Protein AF-0000000079783640 (afdb_homodimer)

Sequence (278 aa):
MRRKGKLTREFYDEEDLLPNNSFTDLLNDDDVEKIPTLPKDFEKTMLRLSNEEGVLKLKPIYHGRLARRGIEPSDVNFMDTADGLYIYVGPTVSKKERNSVWKEADKYLESTKNPTRSIHYIKAGQKCYEMDEIWDDYNMRRKGKLTREFYDEEDLLPNNSFTDLLNDDDVEKIPTLPKDFEKTMLRLSNEEGVLKLKPIYHGRLARRGIEPSDVNFMDTADGLYIYVGPTVSKKERNSVWKEADKYLESTKNPTRSIHYIKAGQKCYEMDEIWDDYN

Nearest PDB structures (foldseek):
  6kwz-assembly1_B-2  TM=9.190E-01  e=6.922E-08  Ph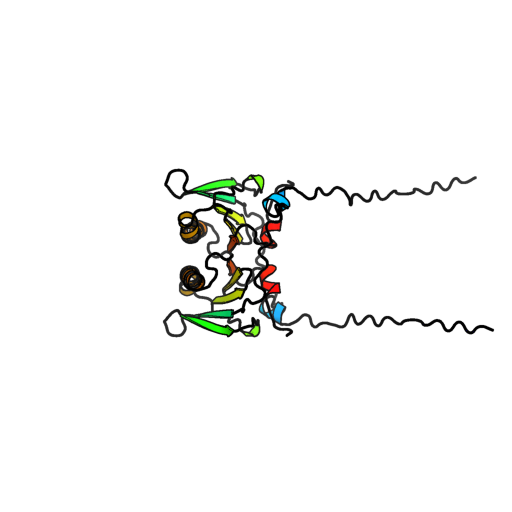ysarum polycephalum
  6ljd-assembly1_C  TM=9.144E-01  e=7.847E-08  Physarum polycephalum
  8vkh-assembly1_G  TM=8.393E-01  e=2.279E-07  Homo sapiens
  4s10-assembly1_C  TM=8.646E-01  e=8.659E-06  Homo sapiens
  5faf-assembly1_A  TM=7.854E-01  e=1.726E-05  Homo sapiens

InterPro domains:
  IPR029006 ADF-H/Gelsolin-like domain superfamily [G3DSA:3.40.20.10] (38-139)

pLDDT: mean 77.27, std 27.32, range [21.23, 98.81]

Secondary structure (DSSP, 8-state):
-------------TTTT----HHHHHHT-SS--------TT---EEEEEE-TTSS-EEEEEEES---GGG--TTSEEEEE-SS-EEEEE-TT--HHHHHHHHHHHHHHHHTSS-TT--EEEEETT---HHHHTS--TT-/---------------------HHHHHHS-SS--------TT---EEEEEE-TTSS-EEEEEEES---GGG--TTSEEEEE-SS-EEEEE-TT--HHHHHHHHHHHHHHHHTSS-TT--EEEEETT---HHHHTS--TT-

Solvent-accessible surface area (backbone atoms only — not comparable to full-atom values): 16634 Å² total; per-residue (Å²): 132,83,76,74,78,75,79,74,74,75,74,72,73,74,72,66,68,69,67,82,52,60,64,53,22,73,70,43,44,70,80,59,57,73,64,75,71,59,62,86,80,58,69,28,34,21,30,35,40,41,49,86,81,79,49,78,46,78,42,82,75,36,79,67,38,35,48,74,86,72,61,50,55,62,25,35,33,36,41,40,49,74,82,25,37,37,34,40,35,23,80,64,42,48,71,70,61,58,70,43,45,61,61,52,48,53,56,51,28,65,72,47,98,62,55,79,57,23,36,38,40,37,35,62,81,56,88,52,75,70,67,72,68,64,59,44,71,90,109,134,87,78,77,74,75,79,74,76,74,75,74,77,75,70,66,77,70,70,82,55,61,65,52,24,75,76,44,46,72,77,66,59,72,63,73,72,60,61,88,82,56,70,29,34,22,30,35,38,41,49,88,82,79,49,78,43,80,41,81,75,35,77,67,38,36,49,73,85,71,62,50,54,63,24,37,34,36,40,40,47,72,83,24,38,38,34,40,35,24,80,63,43,49,71,70,59,58,70,44,44,61,60,53,49,52,56,52,28,64,72,46,97,62,56,77,57,23,35,38,38,35,35,62,79,57,86,52,74,70,65,71,66,64,60,44,72,90,108

Foldseek 3Di:
DPPPPPPPPPPPCPVPPPPPDCVVCVVVVVVPPPPPPQPPPDKKWKWWWDCVVVDTDIGTDDIRFAAPVSDDLQTWMWIDDSQAIEIEHHPNHDPVRVVCVVVVLQVVLVPDPHSPHDYHYDYPPDDDPVVVPRHDHVD/DPPPPPPPPPPPCCVDCPDPDCVVCVVVVPVPPPPPPQDPPDKKWKWWWDCVVVDTDIGTDDIRFAAPVSDDLQTWMWIDDSQAIEIEHHPNHDPVRVVCVVVVLQVVLVVDPHNPHDYHYDYPPDDDPVVVPRHDHVD

Organism: Hymenolepis diminuta (NCBI:txid6216)

Radius of gyration: 23.92 Å; Cα contacts (8 Å, |Δi|>4): 411; chains: 2; bounding box: 43×66×90 Å

Structure (mmCIF, N/CA/C/O backbone):
data_AF-0000000079783640-model_v1
#
loop_
_entity.id
_entity.type
_entity.pdbx_description
1 polymer 'Gelsolin-like domain-containing protein'
#
loop_
_atom_site.group_PDB
_atom_site.id
_atom_site.type_symbol
_atom_site.label_atom_id
_atom_site.label_alt_id
_atom_site.label_comp_id
_atom_site.label_asym_id
_atom_site.label_entity_id
_atom_site.label_seq_id
_atom_site.pdbx_PDB_ins_code
_atom_site.Cartn_x
_atom_site.Cartn_y
_atom_site.Cartn_z
_atom_site.occupancy
_atom_site.B_iso_or_equiv
_atom_site.auth_seq_id
_atom_site.auth_comp_id
_atom_site.auth_asym_id
_atom_site.auth_atom_id
_atom_site.pdbx_PDB_model_num
ATOM 1 N N . MET A 1 1 ? 0.31 40.844 -59.25 1 22.97 1 MET A N 1
ATOM 2 C CA . MET A 1 1 ? 1.418 40.312 -58.438 1 22.97 1 MET A CA 1
ATOM 3 C C . MET A 1 1 ? 0.92 39.75 -57.125 1 22.97 1 MET A C 1
ATOM 5 O O . MET A 1 1 ? 0.537 40.5 -56.219 1 22.97 1 MET A O 1
ATOM 9 N N . ARG A 1 2 ? 0.111 38.656 -57.188 1 26.05 2 ARG A N 1
ATOM 10 C CA . ARG A 1 2 ? -0.715 38.062 -56.156 1 26.05 2 ARG A CA 1
ATOM 11 C C . ARG A 1 2 ? 0.144 37.531 -55 1 26.05 2 ARG A C 1
ATOM 13 O O . ARG A 1 2 ? 1.021 36.688 -55.219 1 26.05 2 ARG A O 1
ATOM 20 N N . ARG A 1 3 ? 0.475 38.469 -54.031 1 21.67 3 ARG A N 1
ATOM 21 C CA . ARG A 1 3 ? 1.275 38.219 -52.844 1 21.67 3 ARG A CA 1
ATOM 22 C C . ARG A 1 3 ? 0.655 37.094 -52 1 21.67 3 ARG A C 1
ATOM 24 O O . ARG A 1 3 ? -0.443 37.25 -51.469 1 21.67 3 ARG A O 1
ATOM 31 N N . LYS A 1 4 ? 0.72 35.875 -52.5 1 26.97 4 LYS A N 1
ATOM 32 C CA . LYS A 1 4 ? 0.328 34.656 -51.75 1 26.97 4 LYS A CA 1
ATOM 33 C C . LYS A 1 4 ? 0.983 34.625 -50.375 1 26.97 4 LYS A C 1
ATOM 35 O O . LYS A 1 4 ? 2.209 34.562 -50.25 1 26.97 4 LYS A O 1
ATOM 40 N N . GLY A 1 5 ? 0.478 35.5 -49.438 1 21.23 5 GLY A N 1
ATOM 41 C CA . GLY A 1 5 ? 0.969 35.594 -48.062 1 21.23 5 GLY A CA 1
ATOM 42 C C . GLY A 1 5 ? 0.912 34.25 -47.344 1 21.23 5 GLY A C 1
ATOM 43 O O . GLY A 1 5 ? -0.132 33.594 -47.312 1 21.23 5 GLY A O 1
ATOM 44 N N . LYS A 1 6 ? 1.95 33.438 -47.656 1 27.34 6 LYS A N 1
ATOM 45 C CA . LYS A 1 6 ? 2.215 32.188 -46.938 1 27.34 6 LYS A CA 1
ATOM 46 C C . LYS A 1 6 ? 2.115 32.375 -45.406 1 27.34 6 LYS A C 1
ATOM 48 O O . LYS A 1 6 ? 2.795 33.25 -44.844 1 27.34 6 LYS A O 1
ATOM 53 N N . LEU A 1 7 ? 0.885 32.281 -44.875 1 29.34 7 LEU A N 1
ATOM 54 C CA . LEU A 1 7 ? 0.634 32.281 -43.438 1 29.34 7 LEU A CA 1
ATOM 55 C C . LEU A 1 7 ? 1.537 31.281 -42.719 1 29.34 7 LEU A C 1
ATOM 57 O O . LEU A 1 7 ? 1.483 30.078 -43 1 29.34 7 LEU A O 1
ATOM 61 N N . THR A 1 8 ? 2.859 31.578 -42.531 1 24.16 8 THR A N 1
ATOM 62 C CA . THR A 1 8 ? 3.814 30.797 -41.781 1 24.16 8 THR A CA 1
ATOM 63 C C . THR A 1 8 ? 3.334 30.609 -40.344 1 24.16 8 THR A C 1
ATOM 65 O O . THR A 1 8 ? 3.201 31.578 -39.594 1 24.16 8 THR A O 1
ATOM 68 N N . ARG A 1 9 ? 2.289 29.859 -40.125 1 25.36 9 ARG A N 1
ATOM 69 C CA . ARG A 1 9 ? 1.87 29.547 -38.75 1 25.36 9 ARG A CA 1
ATOM 70 C C . ARG A 1 9 ? 3.045 29.031 -37.938 1 25.36 9 ARG A C 1
ATOM 72 O O . ARG A 1 9 ? 3.645 28.016 -38.25 1 25.36 9 ARG A O 1
ATOM 79 N N . GLU A 1 10 ? 3.848 29.938 -37.375 1 26.45 10 GLU A N 1
ATOM 80 C CA . GLU A 1 10 ? 4.891 29.609 -36.406 1 26.45 10 GLU A CA 1
ATOM 81 C C . GLU A 1 10 ? 4.328 28.781 -35.25 1 26.45 10 GLU A C 1
ATOM 83 O O . GLU A 1 10 ? 3.375 29.203 -34.594 1 26.45 10 GLU A O 1
ATOM 88 N N . PHE A 1 11 ? 4.035 27.531 -35.5 1 30.17 11 PHE A N 1
ATOM 89 C CA . PHE A 1 11 ? 3.74 26.625 -34.375 1 30.17 11 PHE A CA 1
ATOM 90 C C . PHE A 1 11 ? 4.746 26.812 -33.25 1 30.17 11 PHE A C 1
ATOM 92 O O . PHE A 1 11 ? 5.953 26.656 -33.469 1 30.17 11 PHE A O 1
ATOM 99 N N . TYR A 1 12 ? 4.605 27.906 -32.438 1 26.64 12 TYR A N 1
ATOM 100 C CA . TYR A 1 12 ? 5.387 28.062 -31.219 1 26.64 12 TYR A CA 1
ATOM 101 C C . TYR A 1 12 ? 5.43 26.766 -30.422 1 26.64 12 TYR A C 1
ATOM 103 O O . TYR A 1 12 ? 4.41 26.078 -30.281 1 26.64 12 TYR A O 1
ATOM 111 N N . ASP A 1 13 ? 6.438 25.953 -30.578 1 30.33 13 ASP A N 1
ATOM 112 C CA . ASP A 1 13 ? 6.863 24.797 -29.781 1 30.33 13 ASP A CA 1
ATOM 113 C C . ASP A 1 13 ? 6.766 25.094 -28.281 1 30.33 13 ASP A C 1
ATOM 115 O O . ASP A 1 13 ? 7.523 25.922 -27.766 1 30.33 13 ASP A O 1
ATOM 119 N N . GLU A 1 14 ? 5.582 25.531 -27.781 1 29.22 14 GLU A N 1
ATOM 120 C CA . GLU A 1 14 ? 5.336 25.656 -26.359 1 29.22 14 GLU A CA 1
ATOM 121 C C . GLU A 1 14 ? 5.871 24.438 -25.594 1 29.22 14 GLU A C 1
ATOM 123 O O . GLU A 1 14 ? 5.434 24.156 -24.484 1 29.22 14 GLU A O 1
ATOM 128 N N . GLU A 1 15 ? 6.684 23.625 -26.25 1 28.08 15 GLU A N 1
ATOM 129 C CA . GLU A 1 15 ? 7.234 22.484 -25.547 1 28.08 15 GLU A CA 1
ATOM 130 C C . GLU A 1 15 ? 7.969 22.906 -24.281 1 28.08 15 GLU A C 1
ATOM 132 O O . GLU A 1 15 ? 8.359 22.062 -23.469 1 28.08 15 GLU A O 1
ATOM 137 N N . ASP A 1 16 ? 8.555 24.125 -24.359 1 29.31 16 ASP A N 1
ATOM 138 C CA . ASP A 1 16 ? 9.703 24.312 -23.484 1 29.31 16 ASP A CA 1
ATOM 139 C C . ASP A 1 16 ? 9.289 24.25 -22.016 1 29.31 16 ASP A C 1
ATOM 141 O O . ASP A 1 16 ? 10.008 23.703 -21.188 1 29.31 16 ASP A O 1
ATOM 145 N N . LEU A 1 17 ? 8.484 25.234 -21.625 1 26.11 17 LEU A N 1
ATOM 146 C CA . LEU A 1 17 ? 8.625 25.75 -20.266 1 26.11 17 LEU A CA 1
ATOM 147 C C . LEU A 1 17 ? 8.086 24.75 -19.25 1 26.11 17 LEU A C 1
ATOM 149 O O . LEU A 1 17 ? 7.766 25.125 -18.125 1 26.11 17 LEU A O 1
ATOM 153 N N . LEU A 1 18 ? 7.551 23.688 -19.75 1 29.16 18 LEU A N 1
ATOM 154 C CA . LEU A 1 18 ? 6.977 23.078 -18.547 1 29.16 18 LEU A CA 1
ATOM 155 C C . LEU A 1 18 ? 8.016 22.953 -17.453 1 29.16 18 LEU A C 1
ATOM 157 O O . LEU A 1 18 ? 9.102 22.391 -17.672 1 29.16 18 LEU A O 1
ATOM 161 N N . PRO A 1 19 ? 8.062 24 -16.594 1 30.5 19 PRO A N 1
ATOM 162 C CA . PRO A 1 19 ? 8.953 24.031 -15.43 1 30.5 19 PRO A CA 1
ATOM 163 C C . PRO A 1 19 ? 9.148 22.656 -14.797 1 30.5 19 PRO A C 1
ATOM 165 O O . PRO A 1 19 ? 8.219 21.828 -14.797 1 30.5 19 PRO A O 1
ATOM 168 N N . ASN A 1 20 ? 10.266 21.969 -15.023 1 34 20 ASN A N 1
ATOM 169 C CA . ASN A 1 20 ? 10.75 20.859 -14.195 1 34 20 ASN A CA 1
ATOM 170 C C . ASN A 1 20 ? 10.336 21.031 -12.734 1 34 20 ASN A C 1
ATOM 172 O O . ASN A 1 20 ? 10.758 21.984 -12.07 1 34 20 ASN A O 1
ATOM 176 N N . ASN A 1 21 ? 9.008 21.094 -12.406 1 33.31 21 ASN A N 1
ATOM 177 C CA . ASN A 1 21 ? 8.344 21.453 -11.156 1 33.31 21 ASN A CA 1
ATOM 178 C C . ASN A 1 21 ? 9.102 20.906 -9.953 1 33.31 21 ASN A C 1
ATOM 180 O O . ASN A 1 21 ? 9.562 19.766 -9.961 1 33.31 21 ASN A O 1
ATOM 184 N N . SER A 1 22 ? 9.734 21.781 -9.156 1 34.09 22 SER A N 1
ATOM 185 C CA . SER A 1 22 ? 10.305 21.672 -7.812 1 34.09 22 SER A CA 1
ATOM 186 C C . SER A 1 22 ? 9.562 20.625 -6.988 1 34.09 22 SER A C 1
ATOM 188 O O . SER A 1 22 ? 10.141 20.016 -6.086 1 34.09 22 SER A O 1
ATOM 190 N N . PHE A 1 23 ? 8.328 20.547 -7.266 1 34.56 23 PHE A N 1
ATOM 191 C CA . PHE A 1 23 ? 7.5 19.625 -6.488 1 34.56 23 PHE A CA 1
ATOM 192 C C . PHE A 1 23 ? 7.91 18.188 -6.738 1 34.56 23 PHE A C 1
ATOM 194 O O . PHE A 1 23 ? 7.977 17.375 -5.805 1 34.56 23 PHE A O 1
ATOM 201 N N . THR A 1 24 ? 8.164 17.719 -7.949 1 40.81 24 THR A N 1
ATOM 202 C CA . THR A 1 24 ? 8.844 16.453 -8.195 1 40.81 24 THR A CA 1
ATOM 203 C C . THR A 1 24 ? 10.227 16.453 -7.555 1 40.81 24 THR A C 1
ATOM 205 O O . THR A 1 24 ? 10.773 15.391 -7.246 1 40.81 24 THR A O 1
ATOM 208 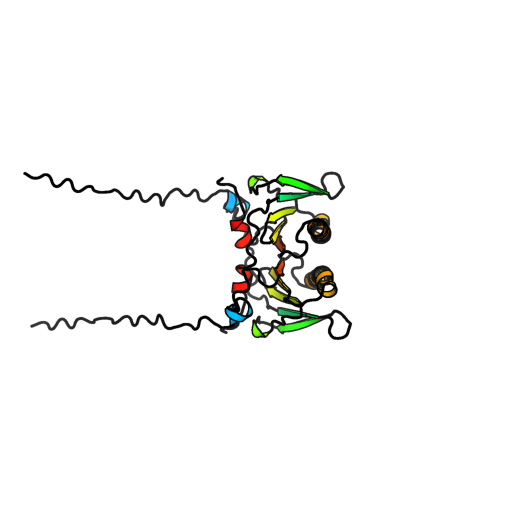N N . ASP A 1 25 ? 10.898 17.484 -7.426 1 41.62 25 ASP A N 1
ATOM 209 C CA . ASP A 1 25 ? 12.164 17.672 -6.723 1 41.62 25 ASP A CA 1
ATOM 210 C C . ASP A 1 25 ? 12 17.438 -5.223 1 41.62 25 ASP A C 1
ATOM 212 O O . ASP A 1 25 ? 12.875 16.844 -4.586 1 41.62 25 ASP A O 1
ATOM 216 N N . LEU A 1 26 ? 11.141 18.062 -4.477 1 43.97 26 LEU A N 1
ATOM 217 C CA . LEU A 1 26 ? 10.859 17.688 -3.094 1 43.97 26 LEU A CA 1
ATOM 218 C C . LEU A 1 26 ? 10.531 16.203 -2.986 1 43.97 26 LEU A C 1
ATOM 220 O O . LEU A 1 26 ? 10.977 15.539 -2.051 1 43.97 26 LEU A O 1
ATOM 224 N N . LEU A 1 27 ? 9.586 15.586 -3.693 1 44.44 27 LEU A N 1
ATOM 225 C CA . LEU A 1 27 ? 9.469 14.133 -3.828 1 44.44 27 LEU A CA 1
ATOM 226 C C . LEU A 1 27 ? 10.656 13.562 -4.598 1 44.44 27 LEU A C 1
ATOM 228 O O . LEU A 1 27 ? 11.102 12.445 -4.324 1 44.44 27 LEU A O 1
ATOM 232 N N . ASN A 1 28 ? 11.055 14.148 -5.801 1 41.03 28 ASN A N 1
ATOM 233 C CA . ASN A 1 28 ? 12.305 13.883 -6.512 1 41.03 28 ASN A CA 1
ATOM 234 C C . ASN A 1 28 ? 13.43 14.797 -6.035 1 41.03 28 ASN A C 1
ATOM 236 O O . ASN A 1 28 ? 13.617 15.891 -6.578 1 41.03 28 ASN A O 1
ATOM 240 N N . ASP A 1 29 ? 13.516 15.422 -4.953 1 36.88 29 ASP A N 1
ATOM 241 C CA . ASP A 1 29 ? 14.695 16.234 -4.691 1 36.88 29 ASP A CA 1
ATOM 242 C C . ASP A 1 29 ? 15.898 15.734 -5.48 1 36.88 29 ASP A C 1
ATOM 244 O O . ASP A 1 29 ? 16.188 14.539 -5.477 1 36.88 29 ASP A O 1
ATOM 248 N N . ASP A 1 30 ? 16.422 16.359 -6.434 1 35.28 30 ASP A N 1
ATOM 249 C CA . ASP A 1 30 ? 17.672 16.359 -7.168 1 35.28 30 ASP A CA 1
ATOM 250 C C . ASP A 1 30 ? 18.859 16.094 -6.227 1 35.28 30 ASP A C 1
ATOM 252 O O . ASP A 1 30 ? 20 16.078 -6.66 1 35.28 30 ASP A O 1
ATOM 256 N N . ASP A 1 31 ? 19.016 16.891 -5.121 1 37.03 31 ASP A N 1
ATOM 257 C CA . ASP A 1 31 ? 20.156 16.219 -4.512 1 37.03 31 ASP A CA 1
ATOM 258 C C . ASP A 1 31 ? 19.938 14.703 -4.484 1 37.03 31 ASP A C 1
ATOM 260 O O . ASP A 1 31 ? 19.094 14.203 -3.742 1 37.03 31 ASP A O 1
ATOM 264 N N . VAL A 1 32 ? 19.828 14.102 -5.629 1 38.5 32 VAL A N 1
ATOM 265 C CA . VAL A 1 32 ? 19.812 12.68 -5.934 1 38.5 32 VAL A CA 1
ATOM 266 C C . VAL A 1 32 ? 20.344 11.883 -4.746 1 38.5 32 VAL A C 1
ATOM 268 O O . VAL A 1 32 ? 21.562 11.844 -4.516 1 38.5 32 VAL A O 1
ATOM 271 N N . GLU A 1 33 ? 19.984 12.18 -3.607 1 38.22 33 GLU A N 1
ATOM 272 C CA . GLU A 1 33 ? 20.438 11.031 -2.826 1 38.22 33 GLU A CA 1
ATOM 273 C C . GLU A 1 33 ? 20.312 9.734 -3.621 1 38.22 33 GLU A C 1
ATOM 275 O O . GLU A 1 33 ? 19.422 9.609 -4.465 1 38.22 33 GLU A O 1
ATOM 280 N N . LYS A 1 34 ? 21.328 8.953 -3.67 1 41.34 34 LYS A N 1
ATOM 281 C CA . LYS A 1 34 ? 21.453 7.68 -4.371 1 41.34 34 LYS A CA 1
ATOM 282 C C . LYS A 1 34 ? 20.125 6.934 -4.426 1 41.34 34 LYS A C 1
ATOM 284 O O . LYS A 1 34 ? 19.438 6.816 -3.416 1 41.34 34 LYS A O 1
ATOM 289 N N . ILE A 1 35 ? 19.156 7.352 -5.422 1 45.19 35 ILE A N 1
ATOM 290 C CA . ILE A 1 35 ? 18.125 6.344 -5.613 1 45.19 35 ILE A CA 1
ATOM 291 C C . ILE A 1 35 ? 18.562 5.02 -4.992 1 45.19 35 ILE A C 1
ATOM 293 O O . ILE A 1 35 ? 19.625 4.488 -5.344 1 45.19 35 ILE A O 1
ATOM 297 N N . PRO A 1 36 ? 18.125 4.887 -3.764 1 50.56 36 PRO A N 1
ATOM 298 C CA . PRO A 1 36 ? 18.609 3.6 -3.258 1 50.56 36 PRO A CA 1
ATOM 299 C C . PRO A 1 36 ? 18.703 2.535 -4.348 1 50.56 36 PRO A C 1
ATOM 301 O O . PRO A 1 36 ? 17.766 2.352 -5.121 1 50.56 36 PRO A O 1
ATOM 304 N N . THR A 1 37 ? 19.859 2.516 -4.984 1 59.16 37 THR A N 1
ATOM 305 C CA . THR A 1 37 ? 20.078 1.388 -5.883 1 59.16 37 THR A CA 1
ATOM 306 C C . THR A 1 37 ? 19.516 0.104 -5.289 1 59.16 37 THR A C 1
ATOM 308 O O . THR A 1 37 ? 19.75 -0.209 -4.121 1 59.16 37 THR A O 1
ATOM 311 N N . LEU A 1 38 ? 18.266 -0.253 -5.832 1 69.19 38 LEU A N 1
ATOM 312 C CA . LEU A 1 38 ? 17.734 -1.543 -5.395 1 69.19 38 LEU A CA 1
ATOM 313 C C . LEU A 1 38 ? 18.812 -2.617 -5.461 1 69.19 38 LEU A C 1
ATOM 315 O O . LEU A 1 38 ? 19.641 -2.619 -6.379 1 69.19 38 LEU A O 1
ATOM 319 N N . PRO A 1 39 ? 18.891 -3.287 -4.312 1 71.69 39 PRO A N 1
ATOM 320 C CA . PRO A 1 39 ? 19.891 -4.359 -4.352 1 71.69 39 PRO A CA 1
ATOM 321 C C . PRO A 1 39 ? 19.75 -5.246 -5.586 1 71.69 39 PRO A C 1
ATOM 323 O O . PRO A 1 39 ? 18.641 -5.629 -5.957 1 71.69 39 PRO A O 1
ATOM 326 N N . LYS A 1 40 ? 20.797 -5.375 -6.312 1 73.31 40 LYS A N 1
ATOM 327 C CA . LYS A 1 40 ? 20.844 -6.215 -7.508 1 73.31 40 LYS A CA 1
ATOM 328 C C . LYS A 1 40 ? 20.594 -7.68 -7.16 1 73.31 40 LYS A C 1
ATOM 330 O O . LYS A 1 40 ? 20.031 -8.43 -7.965 1 73.31 40 LYS A O 1
ATOM 335 N N . ASP A 1 41 ? 20.875 -7.992 -5.93 1 85.12 41 ASP A N 1
ATOM 336 C CA . ASP A 1 41 ? 20.828 -9.406 -5.566 1 85.12 41 ASP A CA 1
ATOM 337 C C . ASP A 1 41 ? 19.578 -9.711 -4.723 1 85.12 41 ASP A C 1
ATOM 339 O O . ASP A 1 41 ? 19.562 -10.688 -3.975 1 85.12 41 ASP A O 1
ATOM 343 N N . PHE A 1 42 ? 18.578 -8.945 -4.875 1 92.25 42 PHE A N 1
ATOM 344 C CA . PHE A 1 42 ? 17.375 -9.227 -4.105 1 92.25 42 PHE A CA 1
ATOM 345 C C . PHE A 1 42 ? 16.609 -10.398 -4.711 1 92.25 42 PHE A C 1
ATOM 347 O O . PHE A 1 42 ? 16.328 -10.406 -5.91 1 92.25 42 PHE A O 1
ATOM 354 N N . GLU A 1 43 ? 16.359 -11.352 -3.895 1 94.88 43 GLU A N 1
ATOM 355 C CA . GLU A 1 43 ? 15.586 -12.508 -4.352 1 94.88 43 GLU A CA 1
ATOM 356 C C . GLU A 1 43 ? 14.094 -12.297 -4.105 1 94.88 43 GLU A C 1
ATOM 358 O O . GLU A 1 43 ? 13.633 -12.352 -2.961 1 94.88 43 GLU A O 1
ATOM 363 N N . LYS A 1 44 ? 13.406 -12.148 -5.113 1 97.38 44 LYS A N 1
ATOM 364 C CA . LYS A 1 44 ? 11.961 -11.992 -5 1 97.38 44 LYS A CA 1
ATOM 365 C C . LYS A 1 44 ? 11.32 -13.25 -4.406 1 97.38 44 LYS A C 1
ATOM 367 O O . LYS A 1 44 ? 11.797 -14.359 -4.641 1 97.38 44 LYS A O 1
ATOM 372 N N . THR A 1 45 ? 10.281 -12.992 -3.672 1 98.25 45 THR A N 1
ATOM 373 C CA . THR A 1 45 ? 9.57 -14.117 -3.078 1 98.25 45 THR A CA 1
ATOM 374 C C . THR A 1 45 ? 8.062 -13.891 -3.129 1 98.25 45 THR A C 1
ATOM 376 O O . THR A 1 45 ? 7.586 -12.797 -2.824 1 98.25 45 THR A O 1
ATOM 379 N N . MET A 1 46 ? 7.363 -14.914 -3.637 1 98.75 46 MET A N 1
ATOM 380 C CA . MET A 1 46 ? 5.906 -14.922 -3.592 1 98.75 46 MET A CA 1
ATOM 381 C C . MET A 1 46 ? 5.398 -15.758 -2.424 1 98.75 46 MET A C 1
ATOM 383 O O . MET A 1 46 ? 5.816 -16.906 -2.248 1 98.75 46 MET A O 1
ATOM 387 N N . LEU A 1 47 ? 4.527 -15.148 -1.641 1 98.62 47 LEU A N 1
ATOM 388 C CA . LEU A 1 47 ? 3.91 -15.844 -0.515 1 98.62 47 LEU A CA 1
ATOM 389 C C . LEU A 1 47 ? 2.393 -15.719 -0.57 1 98.62 47 LEU A C 1
ATOM 391 O O . LEU A 1 47 ? 1.859 -14.859 -1.271 1 98.62 47 LEU A O 1
ATOM 395 N N . ARG A 1 48 ? 1.786 -16.562 0.229 1 97.81 48 ARG A N 1
ATOM 396 C CA . ARG A 1 48 ? 0.327 -16.547 0.271 1 97.81 48 ARG A CA 1
ATOM 397 C C . ARG A 1 48 ? -0.18 -16.703 1.702 1 97.81 48 ARG A C 1
ATOM 399 O O . ARG A 1 48 ? 0.291 -17.562 2.449 1 97.81 48 ARG A O 1
ATOM 406 N N . LEU A 1 49 ? -1.079 -15.812 2.025 1 97.38 49 LEU A N 1
ATOM 407 C CA . LEU A 1 49 ? -1.791 -15.852 3.299 1 97.38 49 LEU A CA 1
ATOM 408 C C . LEU A 1 49 ? -3.164 -16.484 3.135 1 97.38 49 LEU A C 1
ATOM 410 O O . LEU A 1 49 ? -4 -15.992 2.379 1 97.38 49 LEU A O 1
ATOM 414 N N . SER A 1 50 ? -3.348 -17.594 3.824 1 92.38 50 SER A N 1
ATOM 415 C CA . SER A 1 50 ? -4.605 -18.312 3.701 1 92.38 50 SER A CA 1
ATOM 416 C C . SER A 1 50 ? -5.031 -18.922 5.035 1 92.38 50 SER A C 1
ATOM 418 O O . SER A 1 50 ? -4.223 -19.016 5.961 1 92.38 50 SER A O 1
ATOM 420 N N . ASN A 1 51 ? -6.32 -19.156 5.293 1 86.56 51 ASN A N 1
ATOM 421 C CA . ASN A 1 51 ? -6.863 -19.828 6.473 1 86.56 51 ASN A CA 1
ATOM 422 C C . ASN A 1 51 ? -7.41 -21.203 6.133 1 86.56 51 ASN A C 1
ATOM 424 O O . ASN A 1 51 ? -8.289 -21.719 6.828 1 86.56 51 ASN A O 1
ATOM 428 N N . GLU A 1 52 ? -7.117 -21.875 5.172 1 74.75 52 GLU A N 1
ATOM 429 C CA . GLU A 1 52 ? -7.684 -23.156 4.73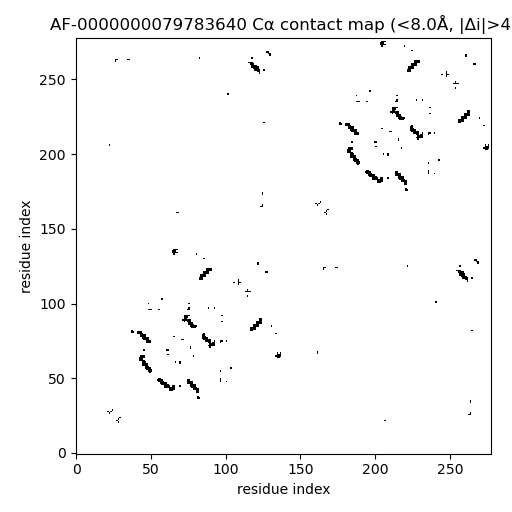8 1 74.75 52 GLU A CA 1
ATOM 430 C C . GLU A 1 52 ? -7.719 -24.156 5.887 1 74.75 52 GLU A C 1
ATOM 432 O O . GLU A 1 52 ? -8.711 -24.859 6.062 1 74.75 52 GLU A O 1
ATOM 437 N N . GLU A 1 53 ? -6.934 -24.234 6.695 1 71.31 53 GLU A N 1
ATOM 438 C CA . GLU A 1 53 ? -6.949 -25.25 7.746 1 71.31 53 GLU A CA 1
ATOM 439 C C . GLU A 1 53 ? -7.375 -24.656 9.086 1 71.31 53 GLU A C 1
ATOM 441 O O . GLU A 1 53 ? -7.117 -25.234 10.141 1 71.31 53 GLU A O 1
ATOM 446 N N . GLY A 1 54 ? -8.047 -23.562 8.984 1 80.06 54 GLY A N 1
ATOM 447 C CA . GLY A 1 54 ? -8.5 -22.906 10.203 1 80.06 54 GLY A CA 1
ATOM 448 C C . GLY A 1 54 ? -7.426 -22.062 10.867 1 80.06 54 GLY A C 1
ATOM 449 O O . GLY A 1 54 ? -7.688 -21.391 11.867 1 80.06 54 GLY A O 1
ATOM 450 N N . VAL A 1 55 ? -6.23 -22.297 10.32 1 85.5 55 VAL A N 1
ATOM 451 C CA . VAL A 1 55 ? -5.133 -21.5 10.867 1 85.5 55 VAL A CA 1
ATOM 452 C C . VAL A 1 55 ? -4.582 -20.562 9.797 1 85.5 55 VAL A C 1
ATOM 454 O O . VAL A 1 55 ? -4.324 -20.984 8.664 1 85.5 55 VAL A O 1
ATOM 457 N N . LEU A 1 56 ? -4.555 -19.312 10.094 1 90.62 56 LEU A N 1
ATOM 458 C CA . LEU A 1 56 ? -3.98 -18.328 9.18 1 90.62 56 LEU A CA 1
ATOM 459 C C . LEU A 1 56 ? -2.473 -18.531 9.055 1 90.62 56 LEU A C 1
ATOM 461 O O . LEU A 1 56 ? -1.759 -18.562 10.055 1 90.62 56 LEU A O 1
ATOM 465 N N . LYS A 1 57 ? -2.033 -18.766 7.934 1 93.44 57 LYS A N 1
ATOM 466 C CA . LYS A 1 57 ? -0.608 -18.984 7.703 1 93.44 57 LYS A CA 1
ATOM 467 C C . LYS A 1 57 ? -0.141 -18.281 6.43 1 93.44 57 LYS A C 1
ATOM 469 O O . LYS A 1 57 ? -0.839 -18.312 5.414 1 93.44 57 LYS A O 1
ATOM 474 N N . LEU A 1 58 ? 1.025 -17.734 6.504 1 96.56 58 LEU A N 1
ATOM 475 C CA . LEU A 1 58 ? 1.73 -17.203 5.34 1 96.56 58 LEU A CA 1
ATOM 476 C C . LEU A 1 58 ? 2.758 -18.203 4.828 1 96.56 58 LEU A C 1
ATOM 478 O O . LEU A 1 58 ? 3.705 -18.547 5.539 1 96.56 58 LEU A O 1
ATOM 482 N N . LYS A 1 59 ? 2.541 -18.672 3.602 1 96 59 LYS A N 1
ATOM 483 C CA . LYS A 1 59 ? 3.4 -19.734 3.062 1 96 59 LYS A CA 1
ATOM 484 C C . LYS A 1 59 ? 4.082 -19.266 1.773 1 96 59 LYS A C 1
ATOM 486 O O . LYS A 1 59 ? 3.475 -18.578 0.957 1 96 59 LYS A O 1
ATOM 491 N N . PRO A 1 60 ? 5.316 -19.781 1.547 1 97.25 60 PRO A N 1
ATOM 492 C CA . PRO A 1 60 ? 5.984 -19.484 0.281 1 97.25 60 PRO A CA 1
ATOM 493 C C . PRO A 1 60 ? 5.387 -20.234 -0.9 1 97.25 60 PRO A C 1
ATOM 495 O O . PRO A 1 60 ? 5.004 -21.406 -0.759 1 97.25 60 PRO A O 1
ATOM 498 N N . ILE A 1 61 ? 5.277 -19.578 -1.978 1 98.19 61 ILE A N 1
ATOM 499 C CA . ILE A 1 61 ? 4.777 -20.156 -3.219 1 98.19 61 ILE A CA 1
ATOM 500 C C . ILE A 1 61 ? 5.906 -20.25 -4.238 1 98.19 61 ILE A C 1
ATOM 502 O O . ILE A 1 61 ? 6.145 -21.328 -4.809 1 98.19 61 ILE A O 1
ATOM 506 N N . TYR A 1 62 ? 6.574 -19.109 -4.473 1 98 62 TYR A N 1
ATOM 507 C CA . TYR A 1 62 ? 7.727 -19.047 -5.367 1 98 62 TYR A CA 1
ATOM 508 C C . TYR A 1 62 ? 8.906 -18.344 -4.695 1 98 62 TYR A C 1
ATOM 510 O O . TYR A 1 62 ? 8.719 -17.375 -3.975 1 98 62 TYR A O 1
ATOM 518 N N . HIS A 1 63 ? 10.07 -18.906 -4.938 1 97.25 63 HIS A N 1
ATOM 519 C CA . HIS A 1 63 ? 11.328 -18.281 -4.559 1 97.25 63 HIS A CA 1
ATOM 520 C C . HIS A 1 63 ? 12.133 -17.875 -5.793 1 97.25 63 HIS A C 1
ATOM 522 O O . HIS A 1 63 ? 12.328 -18.688 -6.703 1 97.25 63 HIS A O 1
ATOM 528 N N . GLY A 1 64 ? 12.516 -16.672 -5.852 1 96.44 64 GLY A N 1
ATOM 529 C CA . GLY A 1 64 ? 13.352 -16.188 -6.938 1 96.44 64 GLY A CA 1
ATOM 530 C C . GLY A 1 64 ? 12.555 -15.734 -8.141 1 96.44 64 GLY A C 1
ATOM 531 O O . GLY A 1 64 ? 13.125 -15.359 -9.164 1 96.44 64 GLY A O 1
ATOM 532 N N . ARG A 1 65 ? 11.258 -15.812 -7.996 1 96.56 65 ARG A N 1
ATOM 533 C CA . ARG A 1 65 ? 10.422 -15.406 -9.117 1 96.56 65 ARG A CA 1
ATOM 534 C C . ARG A 1 65 ? 9.023 -15.023 -8.656 1 96.56 65 ARG A C 1
ATOM 536 O O . ARG A 1 65 ? 8.57 -15.469 -7.594 1 96.56 65 ARG A O 1
ATOM 543 N N . LEU A 1 66 ? 8.383 -14.242 -9.383 1 98.31 66 LEU A N 1
ATOM 544 C CA . LEU A 1 66 ? 6.973 -13.891 -9.266 1 98.31 66 LEU A CA 1
ATOM 545 C C . LEU A 1 66 ? 6.219 -14.234 -10.547 1 98.31 66 LEU A C 1
ATOM 547 O O . LEU A 1 66 ? 6.613 -13.82 -11.641 1 98.31 66 LEU A O 1
ATOM 551 N N . ALA A 1 67 ? 5.207 -14.977 -10.336 1 97.88 67 ALA A N 1
ATOM 552 C CA . ALA A 1 67 ? 4.406 -15.375 -11.5 1 97.88 67 ALA A CA 1
ATOM 553 C C . ALA A 1 67 ? 2.92 -15.164 -11.234 1 97.88 67 ALA A C 1
ATOM 555 O O . ALA A 1 67 ? 2.406 -15.555 -10.188 1 97.88 67 ALA A O 1
ATOM 556 N N . ARG A 1 68 ? 2.248 -14.695 -12.172 1 96.69 68 ARG A N 1
ATOM 557 C CA . ARG A 1 68 ? 0.822 -14.414 -12.031 1 96.69 68 ARG A CA 1
ATOM 558 C C . ARG A 1 68 ? 0.032 -15.695 -11.812 1 96.69 68 ARG A C 1
ATOM 560 O O . ARG A 1 68 ? -0.984 -15.695 -11.117 1 96.69 68 ARG A O 1
ATOM 567 N N . ARG A 1 69 ? 0.495 -16.703 -12.406 1 96 69 ARG A N 1
ATOM 568 C CA . ARG A 1 69 ? -0.173 -18 -12.266 1 96 69 ARG A CA 1
ATOM 569 C C . ARG A 1 69 ? -0.21 -18.438 -10.812 1 96 69 ARG A C 1
ATOM 571 O O . ARG A 1 69 ? -0.988 -19.328 -10.445 1 96 69 ARG A O 1
ATOM 578 N N . GLY A 1 70 ? 0.633 -17.906 -10.023 1 97.06 70 GLY A N 1
ATOM 579 C CA . GLY A 1 70 ? 0.667 -18.25 -8.609 1 97.06 70 GLY A CA 1
ATOM 580 C C . GLY A 1 70 ? -0.39 -17.531 -7.793 1 97.06 70 GLY A C 1
ATOM 581 O O . GLY A 1 70 ? -0.606 -17.859 -6.625 1 97.06 70 GLY A O 1
ATOM 582 N N . ILE A 1 71 ? -1.084 -16.594 -8.383 1 97.31 71 ILE A N 1
ATOM 583 C CA . ILE A 1 71 ? -2.096 -15.828 -7.668 1 97.31 71 ILE A CA 1
ATOM 584 C C . ILE A 1 71 ? -3.311 -16.703 -7.387 1 97.31 71 ILE A C 1
ATOM 586 O O . ILE A 1 71 ? -3.791 -17.422 -8.273 1 97.31 71 ILE A O 1
ATOM 590 N N . GLU A 1 72 ? -3.73 -16.703 -6.137 1 96.38 72 GLU A N 1
ATOM 591 C CA . GLU A 1 72 ? -4.973 -17.344 -5.727 1 96.38 72 GLU A CA 1
ATOM 592 C C . GLU A 1 72 ? -6.055 -16.312 -5.414 1 96.38 72 GLU A C 1
ATOM 594 O O . GLU A 1 72 ? -5.914 -15.523 -4.48 1 96.38 72 GLU A O 1
ATOM 599 N N . PRO A 1 73 ? -7.168 -16.266 -6.109 1 95.12 73 PRO A N 1
ATOM 600 C CA . PRO A 1 73 ? -8.219 -15.266 -5.961 1 95.12 73 PRO A CA 1
ATOM 601 C C . PRO A 1 73 ? -8.914 -15.336 -4.602 1 95.12 73 PRO A C 1
ATOM 603 O O . PRO A 1 73 ? -9.562 -14.367 -4.184 1 95.12 73 PRO A O 1
ATOM 606 N N . SER A 1 74 ? -8.836 -16.422 -3.873 1 94.25 74 SER A N 1
ATOM 607 C CA . SER A 1 74 ? -9.539 -16.562 -2.602 1 94.25 74 SER A CA 1
ATOM 608 C C . SER A 1 74 ? -8.633 -16.219 -1.426 1 94.25 74 SER A C 1
ATOM 610 O O . SER A 1 74 ? -9.07 -16.234 -0.273 1 94.25 74 SER A O 1
ATOM 612 N N . ASP A 1 75 ? -7.367 -15.867 -1.728 1 96.5 75 ASP A N 1
ATOM 613 C CA . ASP A 1 75 ? -6.379 -15.648 -0.675 1 96.5 75 ASP A CA 1
ATOM 614 C C . ASP A 1 75 ? -5.707 -14.289 -0.831 1 96.5 75 ASP A C 1
ATOM 616 O O . ASP A 1 75 ? -6.043 -13.523 -1.739 1 96.5 75 ASP A O 1
ATOM 620 N N . VAL A 1 76 ? -4.914 -13.961 0.087 1 98 76 VAL A N 1
ATOM 621 C CA . VAL A 1 76 ? -4.066 -12.781 -0.002 1 98 76 VAL A CA 1
ATOM 622 C C . VAL A 1 76 ? -2.678 -13.172 -0.493 1 98 76 VAL A C 1
ATOM 624 O O . VAL A 1 76 ? -2.045 -14.07 0.068 1 98 76 VAL A O 1
ATOM 627 N N . ASN A 1 77 ? -2.176 -12.547 -1.568 1 98.62 77 ASN A N 1
ATOM 628 C CA . ASN A 1 77 ? -0.911 -12.859 -2.223 1 98.62 77 ASN A CA 1
ATOM 629 C C . ASN A 1 77 ? 0.147 -11.797 -1.946 1 98.62 77 ASN A C 1
ATOM 631 O O . ASN A 1 77 ? -0.071 -10.617 -2.215 1 98.62 77 ASN A O 1
ATOM 635 N N . PHE A 1 78 ? 1.26 -12.203 -1.382 1 98.81 78 PHE A N 1
ATOM 636 C CA . PHE A 1 78 ? 2.383 -11.312 -1.108 1 98.81 78 PHE A CA 1
ATOM 637 C C . PHE A 1 78 ? 3.457 -11.453 -2.182 1 98.81 78 PHE A C 1
ATOM 639 O O . PHE A 1 78 ? 3.885 -12.562 -2.498 1 98.81 78 PHE A O 1
ATOM 646 N N . MET A 1 79 ? 3.832 -10.367 -2.775 1 98.62 79 MET A N 1
ATOM 647 C CA . MET A 1 79 ? 4.988 -10.289 -3.666 1 98.62 79 MET A CA 1
ATOM 648 C C . MET A 1 79 ? 6.078 -9.406 -3.068 1 98.62 79 MET A C 1
ATOM 650 O O . MET A 1 79 ? 5.934 -8.18 -3.023 1 98.62 79 MET A O 1
ATOM 654 N N . ASP A 1 80 ? 7.113 -10.055 -2.621 1 98.38 80 ASP A N 1
ATOM 655 C CA . ASP A 1 80 ? 8.234 -9.367 -1.993 1 98.38 80 ASP A CA 1
ATOM 656 C C . ASP A 1 80 ? 9.297 -9 -3.023 1 98.38 80 ASP A C 1
ATOM 658 O O . ASP A 1 80 ? 9.938 -9.883 -3.602 1 98.38 80 ASP A O 1
ATOM 662 N N . THR A 1 81 ? 9.43 -7.719 -3.254 1 97.19 81 THR A N 1
ATOM 663 C CA . THR A 1 81 ? 10.406 -7.203 -4.203 1 97.19 81 THR A CA 1
ATOM 664 C C . THR A 1 81 ? 11.336 -6.199 -3.527 1 97.19 81 THR A C 1
ATOM 666 O O . THR A 1 81 ? 11.117 -5.82 -2.375 1 97.19 81 THR A O 1
ATOM 669 N N . ALA A 1 82 ? 12.414 -5.797 -4.203 1 94.31 82 ALA A N 1
ATOM 670 C CA . ALA A 1 82 ? 13.398 -4.859 -3.662 1 94.31 82 ALA A CA 1
ATOM 671 C C . ALA A 1 82 ? 12.758 -3.494 -3.406 1 94.31 82 ALA A C 1
ATOM 673 O O . ALA A 1 82 ? 13.109 -2.814 -2.436 1 94.31 82 ALA A O 1
ATOM 674 N N . ASP A 1 83 ? 11.812 -3.146 -4.23 1 92.94 83 ASP A N 1
ATOM 675 C CA . ASP A 1 83 ? 11.289 -1.787 -4.148 1 92.94 83 ASP A CA 1
ATOM 676 C C . ASP A 1 83 ? 10.07 -1.723 -3.23 1 92.94 83 ASP A C 1
ATOM 678 O O . ASP A 1 83 ? 9.602 -0.636 -2.891 1 92.94 83 ASP A O 1
ATOM 682 N N . GLY A 1 84 ? 9.555 -2.898 -2.852 1 96.44 84 GLY A N 1
ATOM 683 C CA . GLY A 1 84 ? 8.414 -2.881 -1.944 1 96.44 84 GLY A CA 1
ATOM 684 C C . GLY A 1 84 ? 7.727 -4.227 -1.824 1 96.44 84 GLY A C 1
ATOM 685 O O . GLY A 1 84 ? 8.047 -5.16 -2.564 1 96.44 84 GLY A O 1
ATOM 686 N N . LEU A 1 85 ? 6.895 -4.293 -0.845 1 98.31 85 LEU A N 1
ATOM 687 C CA . LEU A 1 85 ? 5.996 -5.43 -0.682 1 98.31 85 LEU A CA 1
ATOM 688 C C . LEU A 1 85 ? 4.637 -5.145 -1.316 1 98.31 85 LEU A C 1
ATOM 690 O O . LEU A 1 85 ? 3.982 -4.16 -0.974 1 98.31 85 LEU A O 1
ATOM 694 N N . TYR A 1 86 ? 4.254 -5.973 -2.26 1 98.62 86 TYR A N 1
ATOM 695 C CA . TYR A 1 86 ? 2.938 -5.891 -2.879 1 98.62 86 TYR A CA 1
ATOM 696 C C . TYR A 1 86 ? 1.999 -6.949 -2.305 1 98.62 86 TYR A C 1
ATOM 698 O O . TYR A 1 86 ? 2.328 -8.133 -2.291 1 98.62 86 TYR A O 1
ATOM 706 N N . ILE A 1 87 ? 0.935 -6.438 -1.856 1 98.75 87 ILE A N 1
ATOM 707 C CA . ILE A 1 87 ? -0.095 -7.305 -1.293 1 98.75 87 ILE A CA 1
ATOM 708 C C . ILE A 1 87 ? -1.36 -7.223 -2.143 1 98.75 87 ILE A C 1
ATOM 710 O O . ILE A 1 87 ? -1.979 -6.16 -2.246 1 98.75 87 ILE A O 1
ATOM 714 N N . TYR A 1 88 ? -1.645 -8.312 -2.752 1 98.38 88 TYR A N 1
ATOM 715 C CA . TYR A 1 88 ? -2.848 -8.406 -3.57 1 98.38 88 TYR A CA 1
ATOM 716 C C . TYR A 1 88 ? -3.932 -9.203 -2.857 1 98.38 88 TYR A C 1
ATOM 718 O O . TYR A 1 88 ? -3.752 -10.391 -2.568 1 98.38 88 TYR A O 1
ATOM 726 N N . VAL A 1 89 ? -5.023 -8.547 -2.637 1 97.56 89 VAL A N 1
ATOM 727 C CA . VAL A 1 89 ? -6.145 -9.156 -1.932 1 97.56 89 VAL A CA 1
ATOM 728 C C . VAL A 1 89 ? -7.16 -9.703 -2.939 1 97.56 89 VAL A C 1
ATOM 730 O O . VAL A 1 89 ? -7.84 -8.93 -3.619 1 97.56 89 VAL A O 1
ATOM 733 N N . GLY A 1 90 ? -7.203 -10.977 -2.967 1 96.44 90 GLY A N 1
ATOM 734 C CA . GLY A 1 90 ? -8.125 -11.602 -3.904 1 96.44 90 GLY A CA 1
ATOM 735 C C . GLY A 1 90 ? -9.562 -11.156 -3.713 1 96.44 90 GLY A C 1
ATOM 736 O O . GLY A 1 90 ? -9.938 -10.703 -2.631 1 96.44 90 GLY A O 1
ATOM 737 N N . PRO A 1 91 ? -10.398 -11.344 -4.688 1 94.88 91 PRO A N 1
ATOM 738 C CA . PRO A 1 91 ? -11.766 -10.828 -4.676 1 94.88 91 PRO A CA 1
ATOM 739 C C . PRO A 1 91 ? -12.664 -11.555 -3.678 1 94.88 91 PRO A C 1
ATOM 741 O O . PRO A 1 91 ? -13.688 -11.008 -3.252 1 94.88 91 PRO A O 1
ATOM 744 N N . THR A 1 92 ? -12.281 -12.789 -3.23 1 94.5 92 THR A N 1
ATOM 745 C CA . THR A 1 92 ? -13.188 -13.578 -2.398 1 94.5 92 THR A CA 1
ATOM 746 C C . THR A 1 92 ? -12.586 -13.812 -1.018 1 94.5 92 THR A C 1
ATOM 748 O O . THR A 1 92 ? -13.016 -14.711 -0.291 1 94.5 92 THR A O 1
ATOM 751 N N . VAL A 1 93 ? -11.656 -13.016 -0.711 1 93.94 93 VAL A N 1
ATOM 752 C CA . VAL A 1 93 ? -11.031 -13.094 0.604 1 93.94 93 VAL A CA 1
ATOM 753 C C . VAL A 1 93 ? -12.047 -12.719 1.684 1 93.94 93 VAL A C 1
ATOM 755 O O . VAL A 1 93 ? -12.805 -11.766 1.521 1 93.94 93 VAL A O 1
ATOM 758 N N . SER A 1 94 ? -12.016 -13.43 2.82 1 90.94 94 SER A N 1
ATOM 759 C CA . SER A 1 94 ? -12.945 -13.156 3.918 1 90.94 94 SER A CA 1
ATOM 760 C C . SER A 1 94 ? -12.516 -11.914 4.699 1 90.94 94 SER A C 1
ATOM 762 O O . SER A 1 94 ? -11.352 -11.523 4.664 1 90.94 94 SER A O 1
ATOM 764 N N . LYS A 1 95 ? -13.508 -11.344 5.379 1 90.75 95 LYS A N 1
ATOM 765 C CA . LYS A 1 95 ? -13.242 -10.18 6.215 1 90.75 95 LYS A CA 1
ATOM 766 C C . LYS A 1 95 ? -12.188 -10.5 7.277 1 90.75 95 LYS A C 1
ATOM 768 O O . LYS A 1 95 ? -11.305 -9.688 7.547 1 90.75 95 LYS A O 1
ATOM 773 N N . LYS A 1 96 ? -12.336 -11.672 7.82 1 88.5 96 LYS A N 1
ATOM 774 C CA . LYS A 1 96 ? -11.398 -12.078 8.867 1 88.5 96 LYS A CA 1
ATOM 775 C C . LYS A 1 96 ? -9.977 -12.156 8.32 1 88.5 96 LYS A C 1
ATOM 777 O O . LYS A 1 96 ? -9.031 -11.695 8.977 1 88.5 96 LYS A O 1
ATOM 782 N N . GLU A 1 97 ? -9.758 -12.773 7.121 1 90.12 97 GLU A N 1
ATOM 783 C CA . GLU A 1 97 ? -8.445 -12.867 6.492 1 90.12 97 GLU A CA 1
ATOM 784 C C . GLU A 1 97 ? -7.891 -11.484 6.168 1 90.12 97 GLU A C 1
ATOM 786 O O . GLU A 1 97 ? -6.723 -11.195 6.434 1 90.12 97 GLU A O 1
ATOM 791 N N . ARG A 1 98 ? -8.711 -10.656 5.719 1 91.69 98 ARG A N 1
ATOM 792 C CA . ARG A 1 98 ? -8.312 -9.297 5.359 1 91.69 98 ARG A CA 1
ATOM 793 C C . ARG A 1 98 ? -7.828 -8.523 6.586 1 91.69 98 ARG A C 1
ATOM 795 O O . ARG A 1 98 ? -6.828 -7.812 6.516 1 91.69 98 ARG A O 1
ATOM 802 N N . ASN A 1 99 ? -8.508 -8.703 7.707 1 90.44 99 ASN A N 1
ATOM 803 C CA . ASN A 1 99 ? -8.18 -7.965 8.922 1 90.44 99 ASN A CA 1
ATOM 804 C C . ASN A 1 99 ? -6.84 -8.398 9.5 1 90.44 99 ASN A C 1
ATOM 806 O O . ASN A 1 99 ? -6.254 -7.691 10.328 1 90.44 99 ASN A O 1
ATOM 810 N N . SER A 1 100 ? -6.355 -9.508 9.109 1 93.19 100 SER A N 1
ATOM 811 C CA . SER A 1 100 ? -5.098 -10.023 9.641 1 93.19 100 SER A CA 1
ATOM 812 C C . SER A 1 100 ? -3.92 -9.617 8.766 1 93.19 100 SER A C 1
ATOM 814 O O . SER A 1 100 ? -2.764 -9.758 9.164 1 93.19 100 SER A O 1
ATOM 816 N N . VAL A 1 101 ? -4.16 -9.07 7.617 1 95.12 101 VAL A N 1
ATOM 817 C CA . VAL A 1 101 ? -3.148 -8.852 6.586 1 95.12 101 VAL A CA 1
ATOM 818 C C . VAL A 1 101 ? -2.035 -7.965 7.141 1 95.12 101 VAL A C 1
ATOM 820 O O . VAL A 1 101 ? -0.852 -8.289 7 1 95.12 101 VAL A O 1
ATOM 823 N N . TRP A 1 102 ? -2.391 -6.961 7.789 1 92.94 102 TRP A N 1
ATOM 824 C CA . TRP A 1 102 ? -1.407 -5.977 8.234 1 92.94 102 TRP A CA 1
ATOM 825 C C . TRP A 1 102 ? -0.49 -6.57 9.297 1 92.94 102 TRP A C 1
ATOM 827 O O . TRP A 1 102 ? 0.726 -6.363 9.266 1 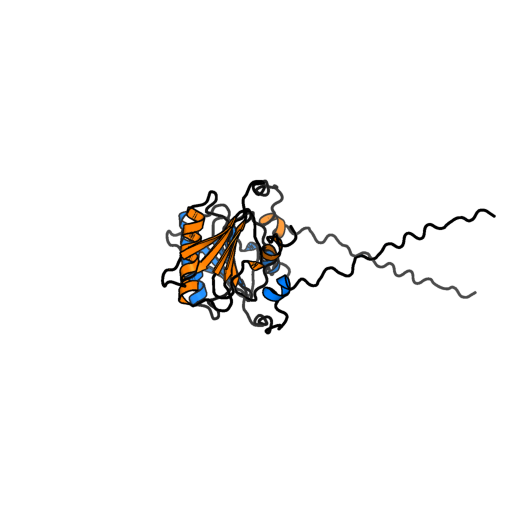92.94 102 TRP A O 1
ATOM 837 N N . LYS A 1 103 ? -1.168 -7.242 10.211 1 93.06 103 LYS A N 1
ATOM 838 C CA . LYS A 1 103 ? -0.374 -7.898 11.242 1 93.06 103 LYS A CA 1
ATOM 839 C C . LYS A 1 103 ? 0.616 -8.891 10.633 1 93.06 103 LYS A C 1
ATOM 841 O O . LYS A 1 103 ? 1.789 -8.914 11.008 1 93.06 103 LYS A O 1
ATOM 846 N N . GLU A 1 104 ? 0.178 -9.656 9.688 1 96.06 104 GLU A N 1
ATOM 847 C CA . GLU A 1 104 ? 1.028 -10.664 9.055 1 96.06 104 GLU A CA 1
ATOM 848 C C . GLU A 1 104 ? 2.104 -10.008 8.188 1 96.06 104 GLU A C 1
ATOM 850 O O . GLU A 1 104 ? 3.238 -10.484 8.141 1 96.06 104 GLU A O 1
ATOM 855 N N . ALA A 1 105 ? 1.781 -8.93 7.523 1 96.69 105 ALA A N 1
ATOM 856 C CA . ALA A 1 105 ? 2.75 -8.188 6.719 1 96.69 105 ALA A CA 1
ATOM 857 C C . ALA A 1 105 ? 3.857 -7.605 7.594 1 96.69 105 ALA A C 1
ATOM 859 O O . ALA A 1 105 ? 5.039 -7.707 7.258 1 96.69 105 ALA A O 1
ATOM 860 N N . ASP A 1 106 ? 3.461 -6.996 8.703 1 93.56 106 ASP A N 1
ATOM 861 C CA . ASP A 1 106 ? 4.422 -6.422 9.641 1 93.56 106 ASP A CA 1
ATOM 862 C C . ASP A 1 106 ? 5.371 -7.488 10.18 1 93.56 106 ASP A C 1
ATOM 864 O O . ASP A 1 106 ? 6.59 -7.305 10.172 1 93.56 106 ASP A O 1
ATOM 868 N N . LYS A 1 107 ? 4.773 -8.609 10.625 1 95.5 107 LYS A N 1
ATOM 869 C CA . LYS A 1 107 ? 5.574 -9.734 11.109 1 95.5 107 LYS A CA 1
ATOM 870 C C . LYS A 1 107 ? 6.551 -10.211 10.039 1 95.5 107 LYS A C 1
ATOM 872 O O . LYS A 1 107 ? 7.73 -10.43 10.312 1 95.5 107 LYS A O 1
ATOM 877 N N . TYR A 1 108 ? 6.098 -10.352 8.828 1 97.38 108 TYR A N 1
ATOM 878 C CA . TYR A 1 108 ? 6.93 -10.805 7.719 1 97.38 108 TYR A CA 1
ATOM 879 C C . TYR A 1 108 ? 8.078 -9.844 7.465 1 97.38 108 TYR A C 1
ATOM 881 O O . TYR A 1 108 ? 9.242 -10.258 7.391 1 97.38 108 TYR A O 1
ATOM 889 N N . LEU A 1 109 ? 7.77 -8.586 7.387 1 96.12 109 LEU A N 1
ATOM 890 C CA . LEU A 1 109 ? 8.789 -7.598 7.07 1 96.12 109 LEU A CA 1
ATOM 891 C C . LEU A 1 109 ? 9.844 -7.531 8.172 1 96.12 109 LEU A C 1
ATOM 893 O O . LEU A 1 109 ? 11.039 -7.391 7.891 1 96.12 109 LEU A O 1
ATOM 897 N N . GLU A 1 110 ? 9.375 -7.617 9.422 1 95 110 GLU A N 1
ATOM 898 C CA . GLU A 1 110 ? 10.297 -7.594 10.547 1 95 110 GLU A CA 1
ATOM 899 C C . GLU A 1 110 ? 11.312 -8.727 10.461 1 95 110 GLU A C 1
ATOM 901 O O . GLU A 1 110 ? 12.422 -8.625 10.992 1 95 110 GLU A O 1
ATOM 906 N N . SER A 1 111 ? 10.922 -9.758 9.742 1 95.69 111 SER A N 1
ATOM 907 C CA . SER A 1 111 ? 11.789 -10.93 9.617 1 95.69 111 SER A CA 1
ATOM 908 C C . SER A 1 111 ? 12.742 -10.789 8.438 1 95.69 111 SER A C 1
ATOM 910 O O . SER A 1 111 ? 13.648 -11.609 8.258 1 95.69 111 SER A O 1
ATOM 912 N N . THR A 1 112 ? 12.602 -9.789 7.617 1 94.75 112 THR A N 1
ATOM 913 C CA . THR A 1 112 ? 13.43 -9.586 6.434 1 94.75 112 THR A CA 1
ATOM 914 C C . THR A 1 112 ? 14.602 -8.656 6.746 1 94.75 112 THR A C 1
ATOM 916 O O . THR A 1 112 ? 14.664 -8.078 7.828 1 94.75 112 THR A O 1
ATOM 919 N N . LYS A 1 113 ? 15.469 -8.422 5.742 1 91.06 113 LYS A N 1
ATOM 920 C CA . LYS A 1 113 ? 16.641 -7.551 5.875 1 91.06 113 LYS A CA 1
ATOM 921 C C . LYS A 1 113 ? 16.219 -6.082 5.852 1 91.06 113 LYS A C 1
ATOM 923 O O . LYS A 1 113 ? 16.953 -5.223 6.367 1 91.06 113 LYS A O 1
ATOM 928 N N . ASN A 1 114 ? 15.117 -5.781 5.25 1 91.44 114 ASN A N 1
ATOM 929 C CA . ASN A 1 114 ? 14.617 -4.414 5.141 1 91.44 114 ASN A CA 1
ATOM 930 C C . ASN A 1 114 ? 13.18 -4.301 5.633 1 91.44 114 ASN A C 1
ATOM 932 O O . ASN A 1 114 ? 12.242 -4.27 4.832 1 91.44 114 ASN A O 1
ATOM 936 N N . PRO A 1 115 ? 12.953 -4.09 6.871 1 92.94 115 PRO A N 1
ATOM 937 C CA . PRO A 1 115 ? 11.609 -4.121 7.461 1 92.94 115 PRO A CA 1
ATOM 938 C C . PRO A 1 115 ? 10.797 -2.865 7.148 1 92.94 115 PRO A C 1
ATOM 940 O O . PRO A 1 115 ? 9.586 -2.836 7.379 1 92.94 115 PRO A O 1
ATOM 943 N N . THR A 1 116 ? 11.422 -1.771 6.59 1 91.88 116 THR A N 1
ATOM 944 C CA . THR A 1 116 ? 10.719 -0.501 6.434 1 91.88 116 THR A CA 1
ATOM 945 C C . THR A 1 116 ? 10.438 -0.214 4.961 1 91.88 116 THR A C 1
ATOM 947 O O . THR A 1 116 ? 10.297 0.944 4.562 1 91.88 116 THR A O 1
ATOM 950 N N . ARG A 1 117 ? 10.281 -1.236 4.152 1 93.06 117 ARG A N 1
ATOM 951 C CA . ARG A 1 117 ? 9.984 -1.061 2.736 1 93.06 117 ARG A CA 1
ATOM 952 C C . ARG A 1 117 ? 8.555 -0.553 2.539 1 93.06 117 ARG A C 1
ATOM 954 O O . ARG A 1 117 ? 7.691 -0.772 3.391 1 93.06 117 ARG A O 1
ATOM 961 N N . SER A 1 118 ? 8.406 0.098 1.393 1 96.88 118 SER A N 1
ATOM 962 C CA . SER A 1 118 ? 7.062 0.496 0.994 1 96.88 118 SER A CA 1
ATOM 963 C C . SER A 1 118 ? 6.152 -0.717 0.83 1 96.88 118 SER A C 1
ATOM 965 O O . SER A 1 118 ? 6.621 -1.813 0.518 1 96.88 118 SER A O 1
ATOM 967 N N . ILE A 1 119 ? 4.891 -0.481 1.055 1 98 119 ILE A N 1
ATOM 968 C CA . ILE A 1 119 ? 3.879 -1.52 0.903 1 98 119 ILE A CA 1
ATOM 969 C C . ILE A 1 119 ? 2.764 -1.023 -0.015 1 98 119 ILE A C 1
ATOM 971 O O . ILE A 1 119 ? 2.271 0.096 0.146 1 98 119 ILE A O 1
ATOM 975 N N . HIS A 1 120 ? 2.412 -1.818 -0.984 1 98.38 120 HIS A N 1
ATOM 976 C CA . HIS A 1 120 ? 1.235 -1.602 -1.818 1 98.38 120 HIS A CA 1
ATOM 977 C C . HIS A 1 120 ? 0.156 -2.641 -1.53 1 98.38 120 HIS A C 1
ATOM 979 O O . HIS A 1 120 ? 0.297 -3.807 -1.901 1 98.38 120 HIS A O 1
ATOM 985 N N . TYR A 1 121 ? -0.8 -2.229 -0.825 1 98.06 121 TYR A N 1
ATOM 986 C CA . TYR A 1 121 ? -1.98 -3.033 -0.533 1 98.06 121 TYR A CA 1
ATOM 987 C C . TYR A 1 121 ? -3.062 -2.816 -1.584 1 98.06 121 TYR A C 1
ATOM 989 O O . TYR A 1 121 ? -3.713 -1.77 -1.606 1 98.06 121 TYR A O 1
ATOM 997 N N . ILE A 1 122 ? -3.24 -3.793 -2.402 1 97.75 122 ILE A N 1
ATOM 998 C CA . ILE A 1 122 ? -4.047 -3.627 -3.605 1 97.75 122 ILE A CA 1
ATOM 999 C C . ILE A 1 122 ? -5.277 -4.527 -3.531 1 97.75 122 ILE A C 1
ATOM 1001 O O . ILE A 1 122 ? -5.152 -5.754 -3.449 1 97.75 122 ILE A O 1
ATOM 1005 N N . LYS A 1 123 ? -6.352 -3.906 -3.615 1 94.94 123 LYS A N 1
ATOM 1006 C CA . LYS A 1 123 ? -7.609 -4.645 -3.725 1 94.94 123 LYS A CA 1
ATOM 1007 C C . LYS A 1 123 ? -7.84 -5.121 -5.156 1 94.94 123 LYS A C 1
ATOM 1009 O O . LYS A 1 123 ? -7.508 -4.418 -6.113 1 94.94 123 LYS A O 1
ATOM 1014 N N . ALA A 1 124 ? -8.5 -6.305 -5.211 1 93.44 124 ALA A N 1
ATOM 1015 C CA . ALA A 1 124 ? -8.875 -6.805 -6.535 1 93.44 124 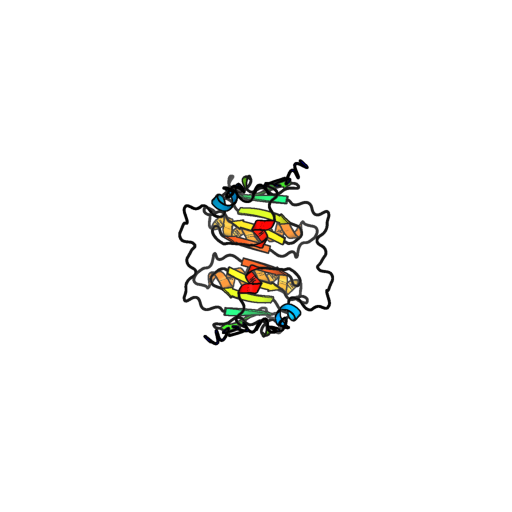ALA A CA 1
ATOM 1016 C C . ALA A 1 124 ? -9.625 -5.742 -7.328 1 93.44 124 ALA A C 1
ATOM 1018 O O . ALA A 1 124 ? -10.477 -5.035 -6.785 1 93.44 124 ALA A O 1
ATOM 1019 N N . GLY A 1 125 ? -9.195 -5.594 -8.57 1 90.12 125 GLY A N 1
ATOM 1020 C CA . GLY A 1 125 ? -9.859 -4.641 -9.445 1 90.12 125 GLY A CA 1
ATOM 1021 C C . GLY A 1 125 ? -9.18 -3.287 -9.477 1 90.12 125 GLY A C 1
ATOM 1022 O O . GLY A 1 125 ? -9.461 -2.467 -10.359 1 90.12 125 GLY A O 1
ATOM 1023 N N . GLN A 1 126 ? -8.297 -3.035 -8.547 1 92.38 126 GLN A N 1
ATOM 1024 C CA . GLN A 1 126 ? -7.598 -1.754 -8.516 1 92.38 126 GLN A CA 1
ATOM 1025 C C . GLN A 1 126 ? -6.301 -1.816 -9.32 1 92.38 126 GLN A C 1
ATOM 1027 O O . GLN A 1 126 ? -5.508 -2.744 -9.156 1 92.38 126 GLN A O 1
ATOM 1032 N N . LYS A 1 127 ? -6.156 -0.838 -10.141 1 88.94 127 LYS A N 1
ATOM 1033 C CA . LYS A 1 127 ? -4.918 -0.744 -10.914 1 88.94 127 LYS A CA 1
ATOM 1034 C C . LYS A 1 127 ? -3.754 -0.294 -10.039 1 88.94 127 LYS A C 1
ATOM 1036 O O . LYS A 1 127 ? -3.924 0.555 -9.156 1 88.94 127 LYS A O 1
ATOM 1041 N N . CYS A 1 128 ? -2.645 -0.932 -10.328 1 94.5 128 CYS A N 1
ATOM 1042 C CA . CYS A 1 128 ? -1.373 -0.542 -9.727 1 94.5 128 CYS A CA 1
ATOM 1043 C C . CYS A 1 128 ? -0.233 -0.683 -10.727 1 94.5 128 CYS A C 1
ATOM 1045 O O . CYS A 1 128 ? 0.162 -1.798 -11.078 1 94.5 128 CYS A O 1
ATOM 1047 N N . TYR A 1 129 ? 0.337 0.472 -11.148 1 91.94 129 TYR A N 1
ATOM 1048 C CA . TYR A 1 129 ? 1.34 0.493 -12.203 1 91.94 129 TYR A CA 1
ATOM 1049 C C . TYR A 1 129 ? 2.615 -0.215 -11.758 1 91.94 129 TYR A C 1
ATOM 1051 O O . TYR A 1 129 ? 3.195 -0.996 -12.523 1 91.94 129 TYR A O 1
ATOM 1059 N N . GLU A 1 130 ? 2.99 0.014 -10.562 1 92.94 130 GLU A N 1
ATOM 1060 C CA . GLU A 1 130 ? 4.219 -0.606 -10.078 1 92.94 130 GLU A CA 1
ATOM 1061 C C . GLU A 1 130 ? 4.098 -2.127 -10.055 1 92.94 130 GLU A C 1
ATOM 1063 O O . GLU A 1 130 ? 5.031 -2.836 -10.438 1 92.94 130 GLU A O 1
ATOM 1068 N N . MET A 1 131 ? 2.936 -2.562 -9.578 1 96.5 131 MET A N 1
ATOM 1069 C CA . MET A 1 131 ? 2.764 -4.008 -9.477 1 96.5 131 MET A CA 1
ATOM 1070 C C . MET A 1 131 ? 2.795 -4.66 -10.852 1 96.5 131 MET A C 1
ATOM 1072 O O . MET A 1 131 ? 3.287 -5.781 -11 1 96.5 131 MET A O 1
ATOM 1076 N N . ASP A 1 132 ? 2.369 -4 -11.891 1 94.06 132 ASP A N 1
ATOM 1077 C CA . ASP A 1 132 ? 2.348 -4.547 -13.242 1 94.06 132 ASP A CA 1
ATOM 1078 C C . ASP A 1 132 ? 3.76 -4.852 -13.734 1 94.06 132 ASP A C 1
ATOM 1080 O O . ASP A 1 132 ? 3.939 -5.629 -14.672 1 94.06 132 ASP A O 1
ATOM 1084 N N . GLU A 1 133 ? 4.719 -4.324 -13.086 1 93.62 133 GLU A N 1
ATOM 1085 C CA . GLU A 1 133 ? 6.086 -4.402 -13.586 1 93.62 133 GLU A CA 1
ATOM 1086 C C . GLU A 1 133 ? 6.887 -5.465 -12.844 1 93.62 133 GLU A C 1
ATOM 1088 O O . GLU A 1 133 ? 8.047 -5.719 -13.18 1 93.62 133 GLU A O 1
ATOM 1093 N N . ILE A 1 134 ? 6.324 -6.145 -11.906 1 96.31 134 ILE A N 1
ATOM 1094 C CA . ILE A 1 134 ? 7.152 -6.957 -11.023 1 96.31 134 ILE A CA 1
ATOM 1095 C C . ILE A 1 134 ? 7.16 -8.406 -11.508 1 96.31 134 ILE A C 1
ATOM 1097 O O . ILE A 1 134 ? 7.984 -9.211 -11.07 1 96.31 134 ILE A O 1
ATOM 1101 N N . TRP A 1 135 ? 6.418 -8.797 -12.461 1 96.56 135 TRP A N 1
ATOM 1102 C CA . TRP A 1 135 ? 6.16 -10.188 -12.82 1 96.56 135 TRP A CA 1
ATOM 1103 C C . TRP A 1 135 ? 7.262 -10.727 -13.727 1 96.56 135 TRP A C 1
ATOM 1105 O O . TRP A 1 135 ? 7.812 -9.992 -14.547 1 96.56 135 TRP A O 1
ATOM 1115 N N . ASP A 1 136 ? 7.512 -12.047 -13.594 1 95.88 136 ASP A N 1
ATOM 1116 C CA . ASP A 1 136 ? 8.547 -12.742 -14.359 1 95.88 136 ASP A CA 1
ATOM 1117 C C . ASP A 1 136 ? 7.93 -13.727 -15.344 1 95.88 136 ASP A C 1
ATOM 1119 O O . ASP A 1 136 ? 8.578 -14.695 -15.742 1 95.88 136 ASP A O 1
ATOM 1123 N N . ASP A 1 137 ? 6.789 -13.609 -15.75 1 90.12 137 ASP A N 1
ATOM 1124 C CA . ASP A 1 137 ? 6.055 -14.547 -16.594 1 90.12 137 ASP A CA 1
ATOM 1125 C C . ASP A 1 137 ? 6.754 -14.758 -17.938 1 90.12 137 ASP A C 1
ATOM 1127 O O . ASP A 1 137 ? 6.633 -15.812 -18.547 1 90.12 137 ASP A O 1
ATOM 1131 N N . TYR A 1 138 ? 7.445 -13.852 -18.547 1 78.56 138 TYR A N 1
ATOM 1132 C CA . TYR A 1 138 ? 8.055 -14.055 -19.859 1 78.56 138 TYR A CA 1
ATOM 1133 C C . TYR A 1 138 ? 9.453 -14.648 -19.719 1 78.56 138 TYR A C 1
ATOM 1135 O O . TYR A 1 138 ? 10.062 -15.055 -20.719 1 78.56 138 TYR A O 1
ATOM 1143 N N . ASN A 1 139 ? 9.938 -14.844 -18.5 1 58.22 139 ASN A N 1
ATOM 1144 C CA . ASN A 1 139 ? 11.273 -15.414 -18.453 1 58.22 139 ASN A CA 1
ATOM 1145 C C . ASN A 1 139 ? 11.234 -16.938 -18.344 1 58.22 139 ASN A C 1
ATOM 1147 O O . ASN A 1 139 ? 10.266 -17.5 -17.828 1 58.22 139 ASN A O 1
ATOM 1151 N N . MET B 1 1 ? 25.188 1.264 -68.312 1 24.28 1 MET B N 1
ATOM 1152 C CA . MET B 1 1 ? 24.094 1.862 -67.562 1 24.28 1 MET B CA 1
ATOM 1153 C C . MET B 1 1 ? 24 1.232 -66.125 1 24.28 1 MET B C 1
ATOM 1155 O O . MET B 1 1 ? 24.031 0.008 -66 1 24.28 1 MET B O 1
ATOM 1159 N N . ARG B 1 2 ? 24.422 2.033 -65.125 1 27.67 2 ARG B N 1
ATOM 1160 C CA . ARG B 1 2 ? 24.656 1.798 -63.688 1 27.67 2 ARG B CA 1
ATOM 1161 C C . ARG B 1 2 ? 23.375 1.353 -62.969 1 27.67 2 ARG B C 1
ATOM 1163 O O . ARG B 1 2 ? 22.375 2.066 -63 1 27.67 2 ARG B O 1
ATOM 1170 N N . ARG B 1 3 ? 23.016 0.037 -63.094 1 25.16 3 ARG B N 1
ATOM 1171 C CA . ARG B 1 3 ? 21.828 -0.573 -62.5 1 25.16 3 ARG B CA 1
ATOM 1172 C C . ARG B 1 3 ? 21.797 -0.34 -61 1 25.16 3 ARG B C 1
ATOM 1174 O O . ARG B 1 3 ? 22.656 -0.852 -60.25 1 25.16 3 ARG B O 1
ATOM 1181 N N . LYS B 1 4 ? 21.547 0.922 -60.562 1 27.22 4 LYS B N 1
ATOM 1182 C CA . LYS B 1 4 ? 21.359 1.331 -59.156 1 27.22 4 LYS B CA 1
ATOM 1183 C C . LYS B 1 4 ? 20.359 0.418 -58.469 1 27.22 4 LYS B C 1
ATOM 1185 O O . LYS B 1 4 ? 19.172 0.405 -58.781 1 27.22 4 LYS B O 1
ATOM 1190 N N . GLY B 1 5 ? 20.703 -0.827 -58.281 1 26.34 5 GLY B N 1
ATOM 1191 C CA . GLY B 1 5 ? 19.891 -1.771 -57.531 1 26.34 5 GLY B CA 1
ATOM 1192 C C . GLY B 1 5 ? 19.484 -1.251 -56.156 1 26.34 5 GLY B C 1
ATOM 1193 O O . GLY B 1 5 ? 20.312 -0.742 -55.406 1 26.34 5 GLY B O 1
ATOM 1194 N N . LYS B 1 6 ? 18.375 -0.521 -56.188 1 26.58 6 LYS B N 1
ATOM 1195 C CA . LYS B 1 6 ? 17.703 0.011 -55 1 26.58 6 LYS B CA 1
ATOM 1196 C C . LYS B 1 6 ? 17.5 -1.078 -53.938 1 26.58 6 LYS B C 1
ATOM 1198 O O . LYS B 1 6 ? 16.922 -2.131 -54.25 1 26.58 6 LYS B O 1
ATOM 1203 N N . LEU B 1 7 ? 18.422 -1.238 -53.062 1 31.17 7 LEU B N 1
ATOM 1204 C CA . LEU B 1 7 ? 18.328 -2.029 -51.812 1 31.17 7 LEU B CA 1
ATOM 1205 C C . LEU B 1 7 ? 17.062 -1.678 -51.031 1 31.17 7 LEU B C 1
ATOM 1207 O O . LEU B 1 7 ? 16.953 -0.564 -50.531 1 31.17 7 LEU B O 1
ATOM 1211 N N . THR B 1 8 ? 15.875 -1.885 -51.594 1 26 8 THR B N 1
ATOM 1212 C CA . THR B 1 8 ? 14.695 -1.555 -50.812 1 26 8 THR B CA 1
ATOM 1213 C C . THR B 1 8 ? 14.664 -2.361 -49.531 1 26 8 THR B C 1
ATOM 1215 O O . THR B 1 8 ? 14.703 -3.592 -49.562 1 26 8 THR B O 1
ATOM 1218 N N . ARG B 1 9 ? 15.336 -1.947 -48.438 1 23.73 9 ARG B N 1
ATOM 1219 C CA . ARG B 1 9 ? 15.273 -2.488 -47.062 1 23.73 9 ARG B CA 1
ATOM 1220 C C . ARG B 1 9 ? 13.828 -2.652 -46.625 1 23.73 9 ARG B C 1
ATOM 1222 O O . ARG B 1 9 ? 13.086 -1.674 -46.531 1 23.73 9 ARG B O 1
ATOM 1229 N N . GLU B 1 10 ? 13.141 -3.66 -47.094 1 27.31 10 GLU B N 1
ATOM 1230 C CA . GLU B 1 10 ? 11.828 -3.988 -46.531 1 27.31 10 GLU B CA 1
ATOM 1231 C C . GLU B 1 10 ? 11.898 -4.176 -45.031 1 27.31 10 GLU B C 1
ATOM 1233 O O . GLU B 1 10 ? 12.641 -5.027 -44.531 1 27.31 10 GLU B O 1
ATOM 1238 N N . PHE B 1 11 ? 12.109 -3.111 -44.281 1 30.11 11 PHE B N 1
ATOM 1239 C CA . PHE B 1 11 ? 11.938 -3.217 -42.844 1 30.11 11 PHE B CA 1
ATOM 1240 C C . PHE B 1 11 ? 10.656 -3.973 -42.5 1 30.11 11 PHE B C 1
ATOM 1242 O O . PHE B 1 11 ? 9.57 -3.6 -42.938 1 30.11 11 PHE B O 1
ATOM 1249 N N . TYR B 1 12 ? 10.695 -5.297 -42.469 1 26.28 12 TYR B N 1
ATOM 1250 C CA . TYR B 1 12 ? 9.625 -6.125 -41.938 1 26.28 12 TYR B CA 1
ATOM 1251 C C . TYR B 1 12 ? 9.125 -5.582 -40.594 1 26.28 12 TYR B C 1
ATOM 1253 O O . TYR B 1 12 ? 9.922 -5.215 -39.75 1 26.28 12 TYR B O 1
ATOM 1261 N N . ASP B 1 13 ? 8.094 -4.738 -40.594 1 29.64 13 ASP B N 1
ATOM 1262 C CA . ASP B 1 13 ? 7.273 -4.312 -39.469 1 29.64 13 ASP B CA 1
ATOM 1263 C C . ASP B 1 13 ? 6.922 -5.496 -38.562 1 29.64 13 ASP B C 1
ATOM 1265 O O . ASP B 1 13 ? 6.156 -6.379 -38.969 1 29.64 13 ASP B O 1
ATOM 1269 N N . GLU B 1 14 ? 7.883 -6.34 -38.125 1 28.08 14 GLU B N 1
ATOM 1270 C CA . GLU B 1 14 ? 7.613 -7.344 -37.094 1 28.08 14 GLU B CA 1
ATOM 1271 C C . GLU B 1 14 ? 6.754 -6.766 -35.969 1 28.08 14 GLU B C 1
ATOM 1273 O O . GLU B 1 14 ? 7.281 -6.234 -35 1 28.08 14 GLU B O 1
ATOM 1278 N N . GLU B 1 15 ? 5.953 -5.766 -36.281 1 28.64 15 GLU B N 1
ATOM 1279 C CA . GLU B 1 15 ? 4.996 -5.383 -35.25 1 28.64 15 GLU B CA 1
ATOM 1280 C C . GLU B 1 15 ? 4.203 -6.59 -34.75 1 28.64 15 GLU B C 1
ATOM 1282 O O . GLU B 1 15 ? 3.037 -6.762 -35.125 1 28.64 15 GLU B O 1
ATOM 1287 N N . ASP B 1 16 ? 4.73 -7.801 -35.031 1 27.47 16 ASP B N 1
ATOM 1288 C CA . ASP B 1 16 ? 3.863 -8.922 -34.688 1 27.47 16 ASP B CA 1
ATOM 1289 C C . ASP B 1 16 ? 3.164 -8.68 -33.344 1 27.47 16 ASP B C 1
ATOM 1291 O O . ASP B 1 16 ? 3.635 -7.891 -32.531 1 27.47 16 ASP B O 1
ATOM 1295 N N . LEU B 1 17 ? 1.937 -9.359 -33.188 1 26.27 17 LEU B N 1
ATOM 1296 C CA . LEU B 1 17 ? 0.79 -9.633 -32.344 1 26.27 17 LEU B CA 1
ATOM 1297 C C . LEU B 1 17 ? 1.243 -10.008 -30.938 1 26.27 17 LEU B C 1
ATOM 1299 O O . LEU B 1 17 ? 1.724 -11.117 -30.719 1 26.27 17 LEU B O 1
ATOM 1303 N N . LEU B 1 18 ? 2.246 -9.398 -30.484 1 28.58 18 LEU B N 1
ATOM 1304 C CA . LEU B 1 18 ? 2.406 -9.883 -29.125 1 28.58 18 LEU B CA 1
ATOM 1305 C C . LEU B 1 18 ? 1.052 -10.039 -28.438 1 28.58 18 LEU B C 1
ATOM 1307 O O . LEU B 1 18 ? 0.217 -9.133 -28.484 1 28.58 18 LEU B O 1
ATOM 1311 N N . PRO B 1 19 ? 0.565 -11.305 -28.406 1 30.03 19 PRO B N 1
ATOM 1312 C CA . PRO B 1 19 ? -0.683 -11.68 -27.734 1 30.03 19 PRO B CA 1
ATOM 1313 C C . PRO B 1 19 ? -0.954 -10.844 -26.484 1 30.03 19 PRO B C 1
ATOM 1315 O O . PRO B 1 19 ? -0.016 -10.438 -25.797 1 30.03 19 PRO B O 1
ATOM 1318 N N . ASN B 1 20 ? -1.831 -9.891 -26.578 1 33.69 20 ASN B N 1
ATOM 1319 C CA . ASN B 1 20 ? -2.51 -9.289 -25.422 1 33.69 20 ASN B CA 1
ATOM 1320 C C . ASN B 1 20 ? -2.646 -10.281 -24.281 1 33.69 20 ASN B C 1
ATOM 1322 O O . ASN B 1 20 ? -3.33 -11.297 -24.406 1 33.69 20 ASN B O 1
ATOM 1326 N N . ASN B 1 21 ? -1.522 -10.758 -23.688 1 33.22 21 ASN B N 1
ATOM 1327 C CA . ASN B 1 21 ? -1.328 -11.805 -22.688 1 33.22 21 ASN B CA 1
ATOM 1328 C C . ASN B 1 21 ? -2.469 -11.844 -21.688 1 33.22 21 ASN B C 1
ATOM 1330 O O . ASN B 1 21 ? -2.998 -10.797 -21.297 1 33.22 21 ASN B O 1
ATOM 1334 N N . SER B 1 22 ? -3.223 -12.977 -21.625 1 33.44 22 SER B N 1
ATOM 1335 C CA . SER B 1 22 ? -4.188 -13.508 -20.656 1 33.44 22 SER B CA 1
ATOM 1336 C C . SER B 1 22 ? -3.863 -13.047 -19.25 1 33.44 22 SER B C 1
ATOM 1338 O O . SER B 1 22 ? -4.742 -13.008 -18.391 1 33.44 22 SER B O 1
ATOM 1340 N N . PHE B 1 23 ? -2.611 -12.859 -19.078 1 34.03 23 PHE B N 1
ATOM 1341 C CA . PHE B 1 23 ? -2.193 -12.531 -17.719 1 34.03 23 PHE B CA 1
ATOM 1342 C C . PHE B 1 23 ? -2.729 -11.172 -17.297 1 34.03 23 PHE B C 1
ATOM 1344 O O . PHE B 1 23 ? -3.18 -11 -16.172 1 34.03 23 PHE B O 1
ATOM 1351 N N . THR B 1 24 ? -2.697 -10.117 -18.094 1 40.41 24 THR B N 1
ATOM 1352 C CA . THR B 1 24 ? -3.455 -8.898 -17.844 1 40.41 24 THR B CA 1
ATOM 1353 C C . THR B 1 24 ? -4.953 -9.195 -17.797 1 40.41 24 THR B C 1
ATOM 1355 O O . THR B 1 24 ? -5.715 -8.445 -17.172 1 40.41 24 THR B O 1
ATOM 1358 N N . ASP B 1 25 ? -5.484 -10.109 -18.453 1 41.19 25 ASP B N 1
ATOM 1359 C CA . ASP B 1 25 ? -6.859 -10.594 -18.422 1 41.19 25 ASP B CA 1
ATOM 1360 C C . ASP B 1 25 ? -7.203 -11.211 -17.062 1 41.19 25 ASP B C 1
ATOM 1362 O O . ASP B 1 25 ? -8.312 -11.031 -16.562 1 41.19 25 ASP B O 1
ATOM 1366 N N . LEU B 1 26 ? -6.5 -12.141 -16.5 1 42.56 26 LEU B N 1
ATOM 1367 C CA . LEU B 1 26 ? -6.75 -12.578 -15.125 1 42.56 26 LEU B CA 1
ATOM 1368 C C . LEU B 1 26 ? -6.719 -11.398 -14.164 1 42.56 26 LEU B C 1
ATOM 1370 O O . LEU B 1 26 ? -7.523 -11.328 -13.227 1 42.56 26 LEU B O 1
ATOM 1374 N N . LEU B 1 27 ? -5.715 -10.492 -14.023 1 43.28 27 LEU B N 1
ATOM 1375 C CA . LEU B 1 27 ? -5.812 -9.203 -13.344 1 43.28 27 LEU B CA 1
ATOM 1376 C C . LEU B 1 27 ? -6.754 -8.258 -14.086 1 43.28 27 LEU B C 1
ATOM 1378 O O . LEU B 1 27 ? -7.457 -7.465 -13.469 1 43.28 27 LEU B O 1
ATOM 1382 N N . ASN B 1 28 ? -6.645 -8.086 -15.461 1 39.84 28 ASN B N 1
ATOM 1383 C CA . ASN B 1 28 ? -7.578 -7.387 -16.328 1 39.84 28 ASN B CA 1
ATOM 1384 C C . ASN B 1 28 ? -8.656 -8.32 -16.875 1 39.84 28 ASN B C 1
ATOM 1386 O O . ASN B 1 28 ? -8.594 -8.758 -18.031 1 39.84 28 ASN B O 1
ATOM 1390 N N . ASP B 1 29 ? -8.992 -9.484 -16.5 1 35.78 29 ASP B N 1
ATOM 1391 C CA . ASP B 1 29 ? -10.094 -10.164 -17.172 1 35.78 29 ASP B CA 1
ATOM 1392 C C . ASP B 1 29 ? -11.055 -9.156 -17.797 1 35.78 29 ASP B C 1
ATOM 1394 O O . ASP B 1 29 ? -11.398 -8.148 -17.172 1 35.78 29 ASP B O 1
ATOM 1398 N N . ASP B 1 30 ? -11.258 -9.102 -19.062 1 34.91 30 ASP B N 1
ATOM 1399 C CA . ASP B 1 30 ? -12.203 -8.523 -20 1 34.91 30 ASP B CA 1
ATOM 1400 C C . ASP B 1 30 ? -13.633 -8.594 -19.469 1 34.91 30 ASP B C 1
ATOM 1402 O O . ASP B 1 30 ? -14.578 -8.227 -20.156 1 34.91 30 ASP B O 1
ATOM 1406 N N . ASP B 1 31 ? -14.125 -9.75 -18.969 1 36.53 31 ASP B N 1
ATOM 1407 C CA . ASP B 1 31 ? -15.438 -9.305 -18.5 1 36.53 31 ASP B CA 1
ATOM 1408 C C . ASP B 1 31 ? -15.32 -8 -17.703 1 36.53 31 ASP B C 1
ATOM 1410 O O . ASP B 1 31 ? -14.703 -7.969 -16.641 1 36.53 31 ASP B O 1
ATOM 1414 N N . VAL B 1 32 ? -15.062 -6.891 -18.328 1 38.19 32 VAL B N 1
ATOM 1415 C CA . VAL B 1 32 ? -15.109 -5.516 -17.828 1 38.19 32 VAL B CA 1
ATOM 1416 C C . VAL B 1 32 ? -15.906 -5.461 -16.531 1 38.19 32 VAL B C 1
ATOM 1418 O O . VAL B 1 32 ? -17.141 -5.438 -16.547 1 38.19 32 VAL B O 1
ATOM 1421 N N . GLU B 1 33 ? -15.812 -6.336 -15.68 1 38.44 33 GLU B N 1
ATOM 1422 C CA . GLU B 1 33 ? -16.5 -5.82 -14.492 1 38.44 33 GLU B CA 1
ATOM 1423 C C . GLU B 1 33 ? -16.281 -4.316 -14.336 1 38.44 33 GLU B C 1
ATOM 1425 O O . GLU B 1 33 ? -15.195 -3.809 -14.656 1 38.44 33 GLU B O 1
ATOM 1430 N N . LYS B 1 34 ? -17.297 -3.549 -14.266 1 41.53 34 LYS B N 1
ATOM 1431 C CA . LYS B 1 34 ? -17.391 -2.096 -14.156 1 41.53 34 LYS B CA 1
ATOM 1432 C C . LYS B 1 34 ? -16.203 -1.529 -13.367 1 41.53 34 LYS B C 1
ATOM 1434 O O . LYS B 1 34 ? -15.906 -1.999 -12.273 1 41.53 34 LYS B O 1
ATOM 1439 N N . ILE B 1 35 ? -14.953 -1.375 -14.055 1 45.44 35 ILE B N 1
ATOM 1440 C CA . ILE B 1 35 ? -14.016 -0.533 -13.32 1 45.44 35 ILE B CA 1
ATOM 1441 C C . ILE B 1 35 ? -14.773 0.274 -12.266 1 45.44 35 ILE B C 1
ATOM 1443 O O . ILE B 1 35 ? -15.719 0.991 -12.586 1 45.44 35 ILE B O 1
ATOM 1447 N N . PRO B 1 36 ? -14.727 -0.308 -11.117 1 51.69 36 PRO B N 1
ATOM 1448 C CA . PRO B 1 36 ? -15.461 0.539 -10.172 1 51.69 36 PRO B CA 1
ATOM 1449 C C . PRO B 1 36 ? -15.344 2.025 -10.5 1 51.69 36 PRO B C 1
ATOM 1451 O O . PRO B 1 36 ? -14.234 2.523 -10.734 1 51.69 36 PRO B O 1
ATOM 1454 N N . THR B 1 37 ? -16.266 2.467 -11.32 1 60.31 37 THR B N 1
ATOM 1455 C CA . THR B 1 37 ? -16.328 3.912 -11.508 1 60.31 37 THR B CA 1
ATOM 1456 C C . THR B 1 37 ? -16.078 4.637 -10.188 1 60.31 37 THR B C 1
ATOM 1458 O O . THR B 1 37 ? -16.688 4.297 -9.164 1 60.31 37 THR B O 1
ATOM 1461 N N . LEU B 1 38 ? -14.789 5.164 -10.078 1 70.31 38 LEU B N 1
ATOM 1462 C CA . LEU B 1 38 ? -14.555 5.988 -8.898 1 70.31 38 LEU B CA 1
ATOM 1463 C C . LEU B 1 38 ? -15.648 7.027 -8.727 1 70.31 38 LEU B C 1
ATOM 1465 O O . LEU B 1 38 ? -16.156 7.574 -9.711 1 70.31 38 LEU B O 1
ATOM 1469 N N . PRO B 1 39 ? -16.125 7.02 -7.512 1 72.44 39 PRO B N 1
ATOM 1470 C CA . PRO B 1 39 ? -17.156 8.039 -7.297 1 72.44 39 PRO B CA 1
ATOM 1471 C C . PRO B 1 39 ? -16.734 9.422 -7.789 1 72.44 39 PRO B C 1
ATOM 1473 O O . PRO B 1 39 ? -15.594 9.844 -7.551 1 72.44 39 PRO B O 1
ATOM 1476 N N . LYS B 1 40 ? -17.547 9.992 -8.609 1 73.5 40 LYS B N 1
ATOM 1477 C CA . LYS B 1 40 ? -17.297 11.328 -9.148 1 73.5 40 LYS B CA 1
ATOM 1478 C C . LYS B 1 40 ? -17.297 12.375 -8.047 1 73.5 40 LYS B C 1
ATOM 1480 O O . LYS B 1 40 ? -16.594 13.383 -8.133 1 73.5 40 LYS B O 1
ATOM 1485 N N . ASP B 1 41 ? -17.938 12.062 -6.992 1 85.12 41 ASP B N 1
ATOM 1486 C CA . ASP B 1 41 ? -18.141 13.078 -5.961 1 85.12 41 ASP B CA 1
ATOM 1487 C C . ASP B 1 41 ? -17.266 12.789 -4.742 1 85.12 41 ASP B C 1
ATOM 1489 O O . ASP B 1 41 ? -17.594 13.211 -3.629 1 85.12 41 ASP B O 1
ATOM 1493 N N . PHE B 1 42 ? -16.188 12.133 -4.941 1 92.12 42 PHE B N 1
ATOM 1494 C CA . PHE B 1 42 ? -15.32 11.867 -3.801 1 92.12 42 PHE B CA 1
ATOM 1495 C C . PHE B 1 42 ? -14.516 13.109 -3.434 1 92.12 42 PHE B C 1
ATOM 1497 O O . PHE B 1 42 ? -13.867 13.711 -4.293 1 92.12 42 PHE B O 1
ATOM 1504 N N . GLU B 1 43 ? -14.633 13.484 -2.213 1 94.81 43 GLU B N 1
ATOM 1505 C CA . GLU B 1 43 ? -13.859 14.625 -1.736 1 94.81 43 GLU B CA 1
ATOM 1506 C C . GLU B 1 43 ? -12.516 14.188 -1.167 1 94.81 43 GLU B C 1
ATOM 1508 O O . GLU B 1 43 ? -12.453 13.602 -0.085 1 94.81 43 GLU B O 1
ATOM 1513 N N . LYS B 1 44 ? -11.531 14.523 -1.839 1 97.38 44 LYS B N 1
ATOM 1514 C CA . LYS B 1 44 ? -10.188 14.203 -1.363 1 97.38 44 LYS B CA 1
ATOM 1515 C C . LYS B 1 44 ? -9.891 14.906 -0.042 1 97.38 44 LYS B C 1
ATOM 1517 O O . LYS B 1 44 ? -10.375 16.016 0.199 1 97.38 44 LYS B O 1
ATOM 1522 N N . THR B 1 45 ? -9.117 14.219 0.748 1 98.31 45 THR B N 1
ATOM 1523 C CA . THR B 1 45 ? -8.734 14.805 2.025 1 98.31 45 THR B CA 1
ATOM 1524 C C . THR B 1 45 ? -7.27 14.508 2.344 1 98.31 45 THR B C 1
ATOM 1526 O O . THR B 1 45 ? -6.809 13.375 2.164 1 98.31 45 THR B O 1
ATOM 1529 N N . MET B 1 46 ? -6.559 15.57 2.703 1 98.75 46 MET B N 1
ATOM 1530 C CA . MET B 1 46 ? -5.191 15.422 3.197 1 98.75 46 MET B CA 1
ATOM 1531 C C . MET B 1 46 ? -5.152 15.484 4.719 1 98.75 46 MET B C 1
ATOM 1533 O O . MET B 1 46 ? -5.707 16.406 5.32 1 98.75 46 MET B O 1
ATOM 1537 N N . LEU B 1 47 ? -4.531 14.484 5.285 1 98.62 47 LEU B N 1
ATOM 1538 C CA . LEU B 1 47 ? -4.363 14.438 6.734 1 98.62 47 LEU B CA 1
ATOM 1539 C C . LEU B 1 47 ? -2.898 14.227 7.105 1 98.62 47 LEU B C 1
ATOM 1541 O O . LEU B 1 47 ? -2.096 13.805 6.273 1 98.62 47 LEU B O 1
ATOM 1545 N N . ARG B 1 48 ? -2.65 14.477 8.367 1 97.81 48 ARG B N 1
ATOM 1546 C CA . ARG B 1 48 ? -1.284 14.32 8.859 1 97.81 48 ARG B CA 1
ATOM 1547 C C . ARG B 1 48 ? -1.268 13.664 10.234 1 97.81 48 ARG B C 1
ATOM 1549 O O . ARG B 1 48 ? -2.02 14.062 11.125 1 97.81 48 ARG B O 1
ATOM 1556 N N . LEU B 1 49 ? -0.446 12.664 10.312 1 97.31 49 LEU B N 1
ATOM 1557 C CA . LEU B 1 49 ? -0.178 11.977 11.578 1 97.31 49 LEU B CA 1
ATOM 1558 C C . LEU B 1 49 ? 1.112 12.484 12.211 1 97.31 49 LEU B C 1
ATOM 1560 O O . LEU B 1 49 ? 2.189 12.352 11.625 1 97.31 49 LEU B O 1
ATOM 1564 N N . SER B 1 50 ? 0.954 13.062 13.383 1 92.56 50 SER B N 1
ATOM 1565 C CA . SER B 1 50 ? 2.113 13.641 14.055 1 92.56 50 SER B CA 1
ATOM 1566 C C . SER B 1 50 ? 2.047 13.422 15.562 1 92.56 50 SER B C 1
ATOM 1568 O O . SER B 1 50 ? 0.984 13.109 16.109 1 92.56 50 SER B O 1
ATOM 1570 N N . ASN B 1 51 ? 3.182 13.367 16.266 1 86.5 51 ASN B N 1
ATOM 1571 C CA . ASN B 1 51 ? 3.268 13.281 17.719 1 86.5 51 ASN B CA 1
ATOM 1572 C C . ASN B 1 51 ? 3.764 14.586 18.328 1 86.5 51 ASN B C 1
ATOM 1574 O O . ASN B 1 51 ? 4.332 14.594 19.422 1 86.5 51 ASN B O 1
ATOM 1578 N N . GLU B 1 52 ? 3.729 15.664 17.828 1 74.31 52 GLU B N 1
ATOM 1579 C CA . GLU B 1 52 ? 4.281 16.922 18.312 1 74.31 52 GLU B CA 1
ATOM 1580 C C . GLU B 1 52 ? 3.879 17.172 19.766 1 74.31 52 GLU B C 1
ATOM 1582 O O . GLU B 1 52 ? 4.707 17.594 20.594 1 74.31 52 GLU B O 1
ATOM 1587 N N . GLU B 1 53 ? 2.873 16.922 20.219 1 71.19 53 GLU B N 1
ATOM 1588 C CA . GLU B 1 53 ? 2.49 17.234 21.594 1 71.19 53 GLU B CA 1
ATOM 1589 C C . GLU B 1 53 ? 2.52 15.977 22.469 1 71.19 53 GLU B C 1
ATOM 1591 O O . GLU B 1 53 ? 1.88 15.938 23.516 1 71.19 53 GLU B O 1
ATOM 1596 N N . GLY B 1 54 ? 3.244 15.023 22.047 1 79.75 54 GLY B N 1
ATOM 1597 C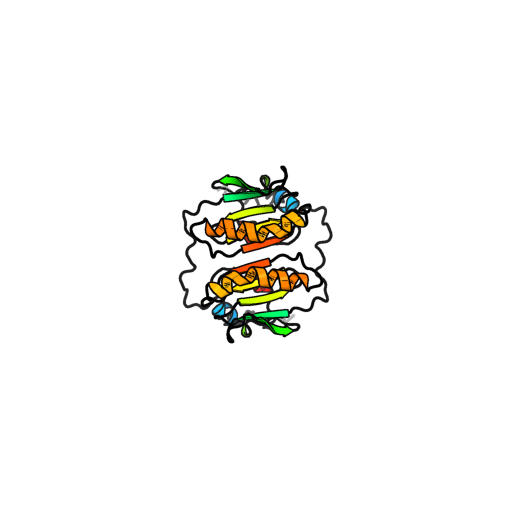 CA . GLY B 1 54 ? 3.346 13.789 22.797 1 79.75 54 GLY B CA 1
ATOM 1598 C C . GLY B 1 54 ? 2.191 12.836 22.547 1 79.75 54 GLY B C 1
ATOM 1599 O O . GLY B 1 54 ? 2.17 11.727 23.078 1 79.75 54 GLY B O 1
ATOM 1600 N N . VAL B 1 55 ? 1.214 13.43 21.859 1 85.5 55 VAL B N 1
ATOM 1601 C CA . VAL B 1 55 ? 0.069 12.586 21.531 1 85.5 55 VAL B CA 1
ATOM 1602 C C . VAL B 1 55 ? -0.025 12.391 20.016 1 85.5 55 VAL B C 1
ATOM 1604 O O . VAL B 1 55 ? 0.049 13.359 19.266 1 85.5 55 VAL B O 1
ATOM 1607 N N . LEU B 1 56 ? -0.031 11.172 19.625 1 90.25 56 LEU B N 1
ATOM 1608 C CA . LEU B 1 56 ? -0.195 10.852 18.203 1 90.25 56 LEU B CA 1
ATOM 1609 C C . LEU B 1 56 ? -1.597 11.219 17.734 1 90.25 56 LEU B C 1
ATOM 1611 O O . LEU B 1 56 ? -2.59 10.789 18.328 1 90.25 56 LEU B O 1
ATOM 1615 N N . LYS B 1 57 ? -1.676 12.047 16.828 1 93.38 57 LYS B N 1
ATOM 1616 C CA . LYS B 1 57 ? -2.969 12.484 16.312 1 93.38 57 LYS B CA 1
ATOM 1617 C C . LYS B 1 57 ? -2.945 12.586 14.789 1 93.38 57 LYS B C 1
ATOM 1619 O O . LYS B 1 57 ? -1.964 13.062 14.211 1 93.38 57 LYS B O 1
ATOM 1624 N N . LEU B 1 58 ? -4.027 12.172 14.203 1 96.5 58 LEU B N 1
ATOM 1625 C CA . LEU B 1 58 ? -4.277 12.383 12.781 1 96.5 58 LEU B CA 1
ATOM 1626 C C . LEU B 1 58 ? -5.176 13.594 12.562 1 96.5 58 LEU B C 1
ATOM 1628 O O . LEU B 1 58 ? -6.332 13.602 12.992 1 96.5 58 LEU B O 1
ATOM 1632 N N . LYS B 1 59 ? -4.617 14.617 11.906 1 95.94 59 LYS B N 1
ATOM 1633 C CA . LYS B 1 59 ? -5.355 15.867 11.742 1 95.94 59 LYS B CA 1
ATOM 1634 C C . LYS B 1 59 ? -5.551 16.203 10.266 1 95.94 59 LYS B C 1
ATOM 1636 O O . LYS B 1 59 ? -4.656 15.977 9.445 1 95.94 59 LYS B O 1
ATOM 1641 N N . PRO B 1 60 ? -6.695 16.875 9.953 1 97.25 60 PRO B N 1
ATOM 1642 C CA . PRO B 1 60 ? -6.902 17.312 8.57 1 97.25 60 PRO B CA 1
ATOM 1643 C C . PRO B 1 60 ? -6.035 18.531 8.211 1 97.25 60 PRO B C 1
ATOM 1645 O O . PRO B 1 60 ? -5.82 19.406 9.047 1 97.25 60 PRO B O 1
ATOM 1648 N N . ILE B 1 61 ? -5.547 18.5 7.055 1 98.19 61 ILE B N 1
ATOM 1649 C CA . ILE B 1 61 ? -4.73 19.594 6.523 1 98.19 61 ILE B CA 1
ATOM 1650 C C . ILE B 1 61 ? -5.484 20.297 5.406 1 98.19 61 ILE B C 1
ATOM 1652 O O . ILE B 1 61 ? -5.617 21.531 5.422 1 98.19 61 ILE B O 1
ATOM 1656 N N . TYR B 1 62 ? -5.93 19.5 4.43 1 98 62 TYR B N 1
ATOM 1657 C CA . TYR B 1 62 ? -6.734 20.016 3.324 1 98 62 TYR B CA 1
ATOM 1658 C C . TYR B 1 62 ? -7.992 19.172 3.127 1 98 62 TYR B C 1
ATOM 1660 O O . TYR B 1 62 ? -7.953 17.953 3.25 1 98 62 TYR B O 1
ATOM 1668 N N . HIS B 1 63 ? -9.062 19.891 2.85 1 97.31 63 HIS B N 1
ATOM 1669 C CA . HIS B 1 63 ? -10.32 19.266 2.426 1 97.31 63 HIS B CA 1
ATOM 1670 C C . HIS B 1 63 ? -10.656 19.641 0.987 1 97.31 63 HIS B C 1
ATOM 1672 O O . HIS B 1 63 ? -10.625 20.812 0.623 1 97.31 63 HIS B O 1
ATOM 1678 N N . GLY B 1 64 ? -10.883 18.688 0.199 1 96.44 64 GLY B N 1
ATOM 1679 C CA . GLY B 1 64 ? -11.281 18.906 -1.183 1 96.44 64 GLY B CA 1
ATOM 1680 C C . GLY B 1 64 ? -10.102 19.078 -2.121 1 96.44 64 GLY B C 1
ATOM 1681 O O . GLY B 1 64 ? -10.281 19.328 -3.312 1 96.44 64 GLY B O 1
ATOM 1682 N N . ARG B 1 65 ? -8.93 18.938 -1.524 1 96.62 65 ARG B N 1
ATOM 1683 C CA . ARG B 1 65 ? -7.75 19.109 -2.361 1 96.62 65 ARG B CA 1
ATOM 1684 C C . ARG B 1 65 ? -6.539 18.406 -1.745 1 96.62 65 ARG B C 1
ATOM 1686 O O . ARG B 1 65 ? -6.492 18.188 -0.533 1 96.62 65 ARG B O 1
ATOM 1693 N N . LEU B 1 66 ? -5.641 18.062 -2.557 1 98.38 66 LEU B N 1
ATOM 1694 C CA . LEU B 1 66 ? -4.312 17.578 -2.201 1 98.38 66 LEU B CA 1
ATOM 1695 C C . LEU B 1 66 ? -3.232 18.469 -2.807 1 98.38 66 LEU B C 1
ATOM 1697 O O . LEU B 1 66 ? -3.23 18.719 -4.012 1 98.38 66 LEU B O 1
ATOM 1701 N N . ALA B 1 67 ? -2.396 18.891 -1.924 1 97.81 67 ALA B N 1
ATOM 1702 C CA . ALA B 1 67 ? -1.315 19.75 -2.395 1 97.81 67 ALA B CA 1
ATOM 1703 C C . ALA B 1 67 ? 0.029 19.312 -1.831 1 97.81 67 ALA B C 1
ATOM 1705 O O . ALA B 1 67 ? 0.153 19.047 -0.63 1 97.81 67 ALA B O 1
ATOM 1706 N N . ARG B 1 68 ? 1.011 19.328 -2.625 1 96.5 68 ARG B N 1
ATOM 1707 C CA . ARG B 1 68 ? 2.342 18.891 -2.215 1 96.5 68 ARG B CA 1
ATOM 1708 C C . ARG B 1 68 ? 2.904 19.797 -1.125 1 96.5 68 ARG B C 1
ATOM 1710 O O . ARG B 1 68 ? 3.645 19.344 -0.252 1 96.5 68 ARG B O 1
ATOM 1717 N N . ARG B 1 69 ? 2.533 21.016 -1.22 1 95.94 69 ARG B N 1
ATOM 1718 C CA . ARG B 1 69 ? 3.006 21.984 -0.232 1 95.94 69 ARG B CA 1
ATOM 1719 C C . ARG B 1 69 ? 2.543 21.594 1.17 1 95.94 69 ARG B C 1
ATOM 1721 O O . ARG B 1 69 ? 3.082 22.094 2.162 1 95.94 69 ARG B O 1
ATOM 1728 N N . GLY B 1 70 ? 1.547 20.797 1.24 1 97 70 GLY B N 1
ATOM 1729 C CA . GLY B 1 70 ? 1.04 20.375 2.533 1 97 70 GLY B CA 1
ATOM 1730 C C . GLY B 1 70 ? 1.848 19.234 3.143 1 97 70 GLY B C 1
ATOM 1731 O O . GLY B 1 70 ? 1.652 18.891 4.309 1 97 70 GLY B O 1
ATOM 1732 N N . ILE B 1 71 ? 2.785 18.703 2.428 1 97.19 71 ILE B N 1
ATOM 1733 C CA . ILE B 1 71 ? 3.586 17.578 2.918 1 97.19 71 ILE B CA 1
ATOM 1734 C C . ILE B 1 71 ? 4.562 18.078 3.98 1 97.19 71 ILE B C 1
ATOM 1736 O O . ILE B 1 71 ? 5.238 19.094 3.789 1 97.19 71 ILE B O 1
ATOM 1740 N N . GLU B 1 72 ? 4.551 17.375 5.098 1 96.38 72 GLU B N 1
ATOM 1741 C CA . GLU B 1 72 ? 5.535 17.609 6.152 1 96.38 72 GLU B CA 1
ATOM 1742 C C . GLU B 1 72 ? 6.555 16.469 6.211 1 96.38 72 GLU B C 1
ATOM 1744 O O . GLU B 1 72 ? 6.199 15.328 6.5 1 96.38 72 GLU B O 1
ATOM 1749 N N . PRO B 1 73 ? 7.832 16.703 5.984 1 95 73 PRO B N 1
ATOM 1750 C CA . PRO B 1 73 ? 8.867 15.672 5.918 1 95 73 PRO B CA 1
ATOM 1751 C C . PRO B 1 73 ? 9.094 14.969 7.254 1 95 73 PRO B C 1
ATOM 1753 O O . PRO B 1 73 ? 9.672 13.875 7.297 1 95 73 PRO B O 1
ATOM 1756 N N . SER B 1 74 ? 8.688 15.531 8.359 1 94.25 74 SER B N 1
ATOM 1757 C CA . SER B 1 74 ? 8.945 14.945 9.672 1 94.25 74 SER B CA 1
ATOM 1758 C C . SER B 1 74 ? 7.754 14.117 10.141 1 94.25 74 SER B C 1
ATOM 1760 O O . SER B 1 74 ? 7.797 13.516 11.211 1 94.25 74 SER B O 1
ATOM 1762 N N . ASP B 1 75 ? 6.684 14.086 9.32 1 96.38 75 ASP B N 1
ATOM 1763 C CA . ASP B 1 75 ? 5.441 13.438 9.742 1 96.38 75 ASP B CA 1
ATOM 1764 C C . ASP B 1 75 ? 4.98 12.422 8.703 1 96.38 75 ASP B C 1
ATOM 1766 O O . ASP B 1 75 ? 5.648 12.211 7.688 1 96.38 75 ASP B O 1
ATOM 1770 N N . VAL B 1 76 ? 3.961 11.734 9.031 1 97.88 76 VAL B N 1
ATOM 1771 C CA . VAL B 1 76 ? 3.297 10.844 8.078 1 97.88 76 VAL B CA 1
ATOM 1772 C C . VAL B 1 76 ? 2.102 11.562 7.457 1 97.88 76 VAL B C 1
ATOM 1774 O O . VAL B 1 76 ? 1.248 12.094 8.164 1 97.88 76 VAL B O 1
ATOM 1777 N N . ASN B 1 77 ? 2.031 11.633 6.113 1 98.56 77 ASN B N 1
ATOM 1778 C CA . ASN B 1 77 ? 1.014 12.352 5.359 1 98.56 77 ASN B CA 1
ATOM 1779 C C . ASN B 1 77 ? 0.026 11.398 4.695 1 98.56 77 ASN B C 1
ATOM 1781 O O . ASN B 1 77 ? 0.426 10.508 3.939 1 98.56 77 ASN B O 1
ATOM 1785 N N . PHE B 1 78 ? -1.242 11.555 4.996 1 98.81 78 PHE B N 1
ATOM 1786 C CA . PHE B 1 78 ? -2.311 10.758 4.402 1 98.81 78 PHE B CA 1
ATOM 1787 C C . PHE B 1 78 ? -3 11.523 3.281 1 98.81 78 PHE B C 1
ATOM 1789 O O . PHE B 1 78 ? -3.412 12.672 3.469 1 98.81 78 PHE B O 1
ATOM 1796 N N . MET B 1 79 ? -3.07 10.945 2.145 1 98.62 79 MET B N 1
ATOM 1797 C CA . MET B 1 79 ? -3.875 11.445 1.034 1 98.62 79 MET B CA 1
ATOM 1798 C C . MET B 1 79 ? -5.012 10.484 0.706 1 98.62 79 MET B C 1
ATOM 1800 O O . MET B 1 79 ? -4.777 9.414 0.146 1 98.62 79 MET B O 1
ATOM 1804 N N . ASP B 1 80 ? -6.18 10.891 1.055 1 98.31 80 ASP B N 1
ATOM 1805 C CA . ASP B 1 80 ? -7.379 10.078 0.844 1 98.31 80 ASP B CA 1
ATOM 1806 C C . ASP B 1 80 ? -8.023 10.398 -0.501 1 98.31 80 ASP B C 1
ATOM 1808 O O . ASP B 1 80 ? -8.531 11.5 -0.707 1 98.31 80 ASP B O 1
ATOM 1812 N N . THR B 1 81 ? -7.961 9.445 -1.367 1 97.19 81 THR B N 1
ATOM 1813 C CA . THR B 1 81 ? -8.547 9.586 -2.697 1 97.19 81 THR B CA 1
ATOM 1814 C C . THR B 1 81 ? -9.547 8.469 -2.969 1 97.19 81 THR B C 1
ATOM 1816 O O . THR B 1 81 ? -9.672 7.535 -2.174 1 97.19 81 THR B O 1
ATOM 1819 N N . ALA B 1 82 ? -10.312 8.555 -4.066 1 94.31 82 ALA B N 1
ATOM 1820 C CA . ALA B 1 82 ? -11.32 7.562 -4.426 1 94.31 82 ALA B CA 1
ATOM 1821 C C . ALA B 1 82 ? -10.672 6.215 -4.734 1 94.31 82 ALA B C 1
ATOM 1823 O O . ALA B 1 82 ? -11.242 5.164 -4.422 1 94.31 82 ALA B O 1
ATOM 1824 N N . ASP B 1 83 ? -9.484 6.273 -5.277 1 93 83 ASP B N 1
ATOM 1825 C CA . ASP B 1 83 ? -8.891 5.023 -5.746 1 93 83 ASP B CA 1
ATOM 1826 C C . ASP B 1 83 ? -8.023 4.387 -4.664 1 93 83 ASP B C 1
ATOM 1828 O O . ASP B 1 83 ? -7.582 3.244 -4.809 1 93 83 ASP B O 1
ATOM 1832 N N . GLY B 1 84 ? -7.754 5.133 -3.592 1 96.44 84 GLY B N 1
ATOM 1833 C CA . GLY B 1 84 ? -6.965 4.547 -2.52 1 96.44 84 GLY B CA 1
ATOM 1834 C C . GLY B 1 84 ? -6.477 5.57 -1.511 1 96.44 84 GLY B C 1
ATOM 1835 O O . GLY B 1 84 ? -6.629 6.777 -1.718 1 96.44 84 GLY B O 1
ATOM 1836 N N . LEU B 1 85 ? -6.008 5.047 -0.434 1 98.31 85 LEU B N 1
ATOM 1837 C CA . LEU B 1 85 ? -5.316 5.852 0.565 1 98.31 85 LEU B CA 1
ATOM 1838 C C . LEU B 1 85 ? -3.807 5.816 0.343 1 98.31 85 LEU B C 1
ATOM 1840 O O . LEU B 1 85 ? -3.205 4.738 0.319 1 98.31 85 LEU B O 1
ATOM 1844 N N . TYR B 1 86 ? -3.23 6.973 0.141 1 98.62 86 TYR B N 1
ATOM 1845 C CA . TYR B 1 86 ? -1.783 7.105 0.025 1 98.62 86 TYR B CA 1
ATOM 1846 C C . TYR B 1 86 ? -1.177 7.617 1.325 1 98.62 86 TYR B C 1
ATOM 1848 O O . TYR B 1 86 ? -1.6 8.648 1.851 1 98.62 86 TYR B O 1
ATOM 1856 N N . ILE B 1 87 ? -0.266 6.859 1.761 1 98.75 87 ILE B N 1
ATOM 1857 C CA . ILE B 1 87 ? 0.448 7.207 2.984 1 98.75 87 ILE B CA 1
ATOM 1858 C C . ILE B 1 87 ? 1.921 7.461 2.668 1 98.75 87 ILE B C 1
ATOM 1860 O O . ILE B 1 87 ? 2.635 6.551 2.242 1 98.75 87 ILE B O 1
ATOM 1864 N N . TYR B 1 88 ? 2.273 8.68 2.838 1 98.31 88 TYR B N 1
ATOM 1865 C CA . TYR B 1 88 ? 3.658 9.078 2.611 1 98.31 88 TYR B CA 1
ATOM 1866 C C . TYR B 1 88 ? 4.387 9.289 3.934 1 98.31 88 TYR B C 1
ATOM 1868 O O . TYR B 1 88 ? 4.02 10.164 4.719 1 98.31 88 TYR B O 1
ATOM 1876 N N . VAL B 1 89 ? 5.418 8.516 4.109 1 97.44 89 VAL B N 1
ATOM 1877 C CA . VAL B 1 89 ? 6.203 8.57 5.34 1 97.44 89 VAL B CA 1
ATOM 1878 C C . VAL B 1 89 ? 7.426 9.461 5.133 1 97.44 89 VAL B C 1
ATOM 1880 O O . VAL B 1 89 ? 8.352 9.102 4.406 1 97.44 89 VAL B O 1
ATOM 1883 N N . GLY B 1 90 ? 7.355 10.562 5.789 1 96.38 90 GLY B N 1
ATOM 1884 C CA . GLY B 1 90 ? 8.461 11.492 5.652 1 96.38 90 GLY B CA 1
ATOM 1885 C C . GLY B 1 90 ? 9.805 10.891 6.023 1 96.38 90 GLY B C 1
ATOM 1886 O O . GLY B 1 90 ? 9.859 9.906 6.762 1 96.38 90 GLY B O 1
ATOM 1887 N N . PRO B 1 91 ? 10.883 11.492 5.602 1 94.75 91 PRO B N 1
ATOM 1888 C CA . PRO B 1 91 ? 12.219 10.922 5.77 1 94.75 91 PRO B CA 1
ATOM 1889 C C . PRO B 1 91 ? 12.695 10.938 7.223 1 94.75 91 PRO B C 1
ATOM 1891 O O . PRO B 1 91 ? 13.578 10.164 7.598 1 94.75 91 PRO B O 1
ATOM 1894 N N . THR B 1 92 ? 12.07 11.789 8.102 1 94.25 92 THR B N 1
ATOM 1895 C CA . THR B 1 92 ? 12.602 11.945 9.453 1 94.25 92 THR B CA 1
ATOM 1896 C C . THR B 1 92 ? 11.578 11.484 10.492 1 94.25 92 THR B C 1
ATOM 1898 O O . THR B 1 92 ? 11.688 11.82 11.672 1 94.25 92 THR B O 1
ATOM 1901 N N . VAL B 1 93 ? 10.68 10.727 10.023 1 93.69 93 VAL B N 1
ATOM 1902 C CA . VAL B 1 93 ? 9.672 10.172 10.922 1 93.69 93 VAL B CA 1
ATOM 1903 C C . VAL B 1 93 ? 10.32 9.195 11.898 1 93.69 93 VAL B C 1
ATOM 1905 O O . VAL B 1 93 ? 11.18 8.406 11.516 1 93.69 93 VAL B O 1
ATOM 1908 N N . SER B 1 94 ? 9.883 9.219 13.164 1 90.75 94 SER B N 1
ATOM 1909 C CA . SER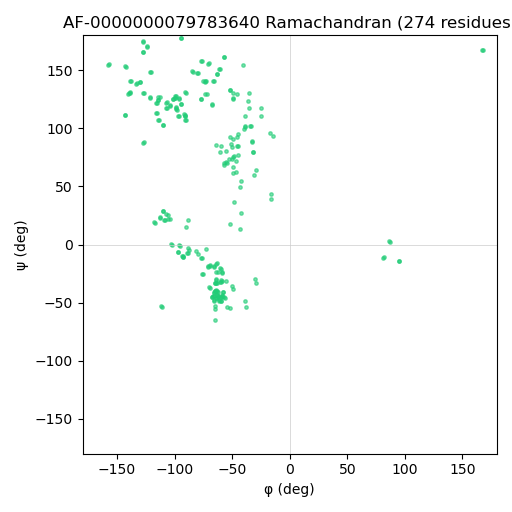 B 1 94 ? 10.438 8.328 14.18 1 90.75 94 SER B CA 1
ATOM 1910 C C . SER B 1 94 ? 9.898 6.91 14.031 1 90.75 94 SER B C 1
ATOM 1912 O O . SER B 1 94 ? 8.844 6.703 13.43 1 90.75 94 SER B O 1
ATOM 1914 N N . LYS B 1 95 ? 10.664 5.984 14.578 1 90.5 95 LYS B N 1
ATOM 1915 C CA . LYS B 1 95 ? 10.242 4.586 14.555 1 90.5 95 LYS B CA 1
ATOM 1916 C C . LYS B 1 95 ? 8.891 4.406 15.242 1 90.5 95 LYS B C 1
ATOM 1918 O O . LYS B 1 95 ? 8.039 3.656 14.758 1 90.5 95 LYS B O 1
ATOM 1923 N N . LYS B 1 96 ? 8.75 5.109 16.328 1 88.19 96 LYS B N 1
ATOM 1924 C CA . LYS B 1 96 ? 7.508 5.008 17.078 1 88.19 96 LYS B CA 1
ATOM 1925 C C . LYS B 1 96 ? 6.32 5.48 16.25 1 88.19 96 LYS B C 1
ATOM 1927 O O . LYS B 1 96 ? 5.27 4.836 16.234 1 88.19 96 LYS B O 1
ATOM 1932 N N . GLU B 1 97 ? 6.445 6.637 15.523 1 89.81 97 GLU B N 1
ATOM 1933 C CA . GLU B 1 97 ? 5.387 7.156 14.664 1 89.81 97 GLU B CA 1
ATOM 1934 C C . GLU B 1 97 ? 5.086 6.195 13.523 1 89.81 97 GLU B C 1
ATOM 1936 O O . GLU B 1 97 ? 3.922 5.926 13.219 1 89.81 97 GLU B O 1
ATOM 1941 N N . ARG B 1 98 ? 6.082 5.641 12.992 1 91.5 98 ARG B N 1
ATOM 1942 C CA . ARG B 1 98 ? 5.93 4.707 11.883 1 91.5 98 ARG B CA 1
ATOM 1943 C C . ARG B 1 98 ? 5.156 3.467 12.305 1 91.5 98 ARG B C 1
ATOM 1945 O O . ARG B 1 98 ? 4.293 2.984 11.57 1 91.5 98 ARG B O 1
ATOM 1952 N N . ASN B 1 99 ? 5.418 2.992 13.5 1 90.19 99 ASN B N 1
ATOM 1953 C CA . ASN B 1 99 ? 4.797 1.769 13.992 1 90.19 99 ASN B CA 1
ATOM 1954 C C . ASN B 1 99 ? 3.307 1.965 14.258 1 90.19 99 ASN B C 1
ATOM 1956 O O . ASN B 1 99 ? 2.557 0.992 14.367 1 90.19 99 ASN B O 1
ATOM 1960 N N . SER B 1 100 ? 2.883 3.15 14.383 1 93.06 100 SER B N 1
ATOM 1961 C CA . SER B 1 100 ? 1.482 3.432 14.68 1 93.06 100 SER B CA 1
ATOM 1962 C C . SER B 1 100 ? 0.68 3.643 13.398 1 93.06 100 SER B C 1
ATOM 1964 O O . SER B 1 100 ? -0.552 3.668 13.43 1 93.06 100 SER B O 1
ATOM 1966 N N . VAL B 1 101 ? 1.316 3.746 12.273 1 95.06 101 VAL B N 1
ATOM 1967 C CA . VAL B 1 101 ? 0.703 4.184 11.031 1 95.06 101 VAL B CA 1
ATOM 1968 C C . VAL B 1 101 ? -0.439 3.24 10.656 1 95.06 101 VAL B C 1
ATOM 1970 O O . VAL B 1 101 ? -1.542 3.689 10.336 1 95.06 101 VAL B O 1
ATOM 1973 N N . TRP B 1 102 ? -0.218 2.027 10.758 1 92.75 102 TRP B N 1
ATOM 1974 C CA . TRP B 1 102 ? -1.193 1.045 10.297 1 92.75 102 TRP B CA 1
ATOM 1975 C C . TRP B 1 102 ? -2.455 1.084 11.156 1 92.75 102 TRP B C 1
ATOM 1977 O O . TRP B 1 102 ? -3.57 1.038 10.625 1 92.75 102 TRP B O 1
ATOM 1987 N N . LYS B 1 103 ? -2.164 1.128 12.438 1 93 103 LYS B N 1
ATOM 1988 C CA . LYS B 1 103 ? -3.303 1.223 13.344 1 93 103 LYS B CA 1
ATOM 1989 C C . LYS B 1 103 ? -4.133 2.469 13.055 1 93 103 LYS B C 1
ATOM 1991 O O . LYS B 1 103 ? -5.363 2.402 13 1 93 103 LYS B O 1
ATOM 1996 N N . GLU B 1 104 ? -3.496 3.562 12.852 1 96.06 104 GLU B N 1
ATOM 1997 C CA . GLU B 1 104 ? -4.184 4.824 12.594 1 96.06 104 GLU B CA 1
ATOM 1998 C C . GLU B 1 104 ? -4.867 4.809 11.227 1 96.06 104 GLU B C 1
ATOM 2000 O O . GLU B 1 104 ? -5.965 5.348 11.07 1 96.06 104 GLU B O 1
ATOM 2005 N N . ALA B 1 105 ? -4.254 4.211 10.242 1 96.62 105 ALA B N 1
ATOM 2006 C CA . ALA B 1 105 ? -4.848 4.078 8.906 1 96.62 105 ALA B CA 1
ATOM 2007 C C . ALA B 1 105 ? -6.117 3.234 8.953 1 96.62 105 ALA B C 1
ATOM 2009 O O . ALA B 1 105 ? -7.137 3.604 8.367 1 96.62 105 ALA B O 1
ATOM 2010 N N . ASP B 1 106 ? -6.031 2.107 9.648 1 93.62 106 ASP B N 1
ATOM 2011 C CA . ASP B 1 106 ? -7.184 1.226 9.797 1 93.62 106 ASP B CA 1
ATOM 2012 C C . ASP B 1 106 ? -8.344 1.947 10.477 1 93.62 106 ASP B C 1
ATOM 2014 O O . ASP B 1 106 ? -9.477 1.904 9.992 1 93.62 106 ASP B O 1
ATOM 2018 N N . LYS B 1 107 ? -8.031 2.611 11.594 1 95.5 107 LYS B N 1
ATOM 2019 C CA . LYS B 1 107 ? -9.039 3.395 12.305 1 95.5 107 LYS B CA 1
ATOM 2020 C C . LYS B 1 107 ? -9.672 4.441 11.391 1 95.5 107 LYS B C 1
ATOM 2022 O O . LYS B 1 107 ? -10.891 4.586 11.352 1 95.5 107 LYS B O 1
ATOM 2027 N N . TYR B 1 108 ? -8.875 5.145 10.648 1 97.5 108 TYR B N 1
ATOM 2028 C CA . TYR B 1 108 ? -9.352 6.184 9.742 1 97.5 108 TYR B CA 1
ATOM 2029 C C . TYR B 1 108 ? -10.266 5.598 8.68 1 97.5 108 TYR B C 1
ATOM 2031 O O . TYR B 1 108 ? -11.383 6.09 8.469 1 97.5 108 TYR B O 1
ATOM 2039 N N . LEU B 1 109 ? -9.836 4.531 8.07 1 96.19 109 LEU B N 1
ATOM 2040 C CA . LEU B 1 109 ? -10.609 3.943 6.984 1 96.19 109 LEU B CA 1
ATOM 2041 C C . LEU B 1 109 ? -11.945 3.412 7.492 1 96.19 109 LEU B C 1
ATOM 2043 O O . LEU B 1 109 ? -12.969 3.549 6.82 1 96.19 109 LEU B O 1
ATOM 2047 N N . GLU B 1 110 ? -11.898 2.805 8.672 1 94.94 110 GLU B N 1
ATOM 2048 C CA . GLU B 1 110 ? -13.133 2.283 9.258 1 94.94 110 GLU B CA 1
ATOM 2049 C C . GLU B 1 110 ? -14.164 3.389 9.453 1 94.94 110 GLU B C 1
ATOM 2051 O O . GLU B 1 110 ? -15.367 3.125 9.477 1 94.94 110 GLU B O 1
ATOM 2056 N N . SER B 1 111 ? -13.656 4.598 9.555 1 95.69 111 SER B N 1
ATOM 2057 C CA . SER B 1 111 ? -14.547 5.73 9.789 1 95.69 111 SER B CA 1
ATOM 2058 C C . SER B 1 111 ? -15.062 6.301 8.469 1 95.69 111 SER B C 1
ATOM 2060 O O . SER B 1 111 ? -15.938 7.168 8.469 1 95.69 111 SER B O 1
ATOM 2062 N N . THR B 1 112 ? -14.57 5.863 7.344 1 94.69 112 THR B N 1
ATOM 2063 C CA . THR B 1 112 ? -14.969 6.375 6.035 1 94.69 112 THR B CA 1
ATOM 2064 C C . THR B 1 112 ? -16.078 5.527 5.434 1 94.69 112 THR B C 1
ATOM 2066 O O . THR B 1 112 ? -16.438 4.477 5.977 1 94.69 112 THR B O 1
ATOM 2069 N N . LYS B 1 113 ? -16.562 5.934 4.242 1 90.81 113 LYS B N 1
ATOM 2070 C CA . LYS B 1 113 ? -17.625 5.23 3.531 1 90.81 113 LYS B CA 1
ATOM 2071 C C . LYS B 1 113 ? -17.109 3.953 2.881 1 90.81 113 LYS B C 1
ATOM 2073 O O . LYS B 1 113 ? -17.875 3.018 2.635 1 90.81 113 LYS B O 1
ATOM 2078 N N . ASN B 1 114 ? -15.852 3.922 2.592 1 91.38 114 ASN B N 1
ATOM 2079 C CA . ASN B 1 114 ? -15.227 2.768 1.957 1 91.38 114 ASN B CA 1
ATOM 2080 C C . ASN B 1 114 ? -14.008 2.289 2.746 1 91.38 114 ASN B C 1
ATOM 2082 O O . ASN B 1 114 ? -12.875 2.605 2.395 1 91.38 114 ASN B O 1
ATOM 2086 N N . PRO B 1 115 ? -14.148 1.436 3.684 1 92.94 115 PRO B N 1
ATOM 2087 C CA . PRO B 1 115 ? -13.07 1.033 4.59 1 92.94 115 PRO B CA 1
ATOM 2088 C C . PRO B 1 115 ? -12.094 0.053 3.947 1 92.94 115 PRO B C 1
ATOM 2090 O O . PRO B 1 115 ? -11.016 -0.2 4.496 1 92.94 115 PRO B O 1
ATOM 2093 N N . THR B 1 116 ? -12.398 -0.539 2.75 1 91.81 116 THR B N 1
ATOM 2094 C CA . THR B 1 116 ? -11.57 -1.604 2.193 1 91.81 116 THR B CA 1
ATOM 2095 C C . THR B 1 116 ? -10.82 -1.115 0.962 1 91.81 116 THR B C 1
ATOM 2097 O O . THR B 1 116 ? -10.445 -1.912 0.099 1 91.81 116 THR B O 1
ATOM 2100 N N . ARG B 1 117 ? -10.523 0.164 0.894 1 93.06 117 ARG B N 1
ATOM 2101 C CA . ARG B 1 117 ? -9.773 0.719 -0.229 1 93.06 117 ARG B CA 1
ATOM 2102 C C . ARG B 1 117 ? -8.32 0.254 -0.202 1 93.06 117 ARG B C 1
ATOM 2104 O O . ARG B 1 117 ? -7.793 -0.087 0.858 1 93.06 117 ARG B O 1
ATOM 2111 N N . SER B 1 118 ? -7.746 0.293 -1.406 1 96.94 118 SER B N 1
ATOM 2112 C CA . SER B 1 118 ? -6.312 0.04 -1.506 1 96.94 118 SER B CA 1
ATOM 2113 C C . SER B 1 118 ? -5.512 1.072 -0.719 1 96.94 118 SER B C 1
ATOM 2115 O O . SER B 1 118 ? -5.957 2.209 -0.543 1 96.94 118 SER B O 1
ATOM 2117 N N . ILE B 1 119 ? -4.379 0.636 -0.26 1 98.06 119 ILE B N 1
ATOM 2118 C CA . ILE B 1 119 ? -3.471 1.506 0.48 1 98.06 119 ILE B CA 1
ATOM 2119 C C . ILE B 1 119 ? -2.082 1.457 -0.152 1 98.06 119 ILE B C 1
ATOM 2121 O O . ILE B 1 119 ? -1.562 0.377 -0.439 1 98.06 119 ILE B O 1
ATOM 2125 N N . HIS B 1 120 ? -1.514 2.609 -0.399 1 98.38 120 HIS B N 1
ATOM 2126 C CA . HIS B 1 120 ? -0.12 2.754 -0.805 1 98.38 120 HIS B CA 1
ATOM 2127 C C . HIS B 1 120 ? 0.713 3.391 0.302 1 98.38 120 HIS B C 1
ATOM 2129 O O . HIS B 1 120 ? 0.597 4.59 0.561 1 98.38 120 HIS B O 1
ATOM 2135 N N . TYR B 1 121 ? 1.429 2.584 0.948 1 98 121 TYR B N 1
ATOM 2136 C CA . TYR B 1 121 ? 2.375 3.01 1.974 1 98 121 TYR B CA 1
ATOM 2137 C C . TYR B 1 121 ? 3.752 3.268 1.373 1 98 121 TYR B C 1
ATOM 2139 O O . TYR B 1 121 ? 4.465 2.328 1.011 1 98 121 TYR B O 1
ATOM 2147 N N . ILE B 1 122 ? 4.086 4.516 1.285 1 97.69 122 ILE B N 1
ATOM 2148 C CA . ILE B 1 122 ? 5.246 4.926 0.497 1 97.69 122 ILE B CA 1
ATOM 2149 C C . ILE B 1 122 ? 6.305 5.535 1.412 1 97.69 122 ILE B C 1
ATOM 2151 O O . ILE B 1 122 ? 6.047 6.539 2.086 1 97.69 122 ILE B O 1
ATOM 2155 N N . LYS B 1 123 ? 7.395 4.949 1.351 1 94.75 123 LYS B N 1
ATOM 2156 C CA . LYS B 1 123 ? 8.547 5.52 2.035 1 94.75 123 LYS B CA 1
ATOM 2157 C C . LYS B 1 123 ? 9.18 6.645 1.217 1 94.75 123 LYS B C 1
ATOM 2159 O O . LYS B 1 123 ? 9.219 6.574 -0.013 1 94.75 123 LYS B O 1
ATOM 2164 N N . ALA B 1 124 ? 9.711 7.605 1.993 1 93.06 124 ALA B N 1
ATOM 2165 C CA . ALA B 1 124 ? 10.43 8.68 1.317 1 93.06 124 ALA B CA 1
ATOM 2166 C C . ALA B 1 124 ? 11.484 8.125 0.363 1 93.06 124 ALA B C 1
ATOM 2168 O O . ALA B 1 124 ? 12.18 7.16 0.693 1 93.06 124 ALA B O 1
ATOM 2169 N N . GLY B 1 125 ? 11.492 8.68 -0.84 1 89.44 125 GLY B N 1
ATOM 2170 C CA . GLY B 1 125 ? 12.477 8.266 -1.821 1 89.44 125 GLY B CA 1
ATOM 2171 C C . GLY B 1 125 ? 11.969 7.188 -2.758 1 89.44 125 GLY B C 1
ATOM 2172 O O . GLY B 1 125 ? 12.594 6.906 -3.787 1 89.44 125 GLY B O 1
ATOM 2173 N N . GLN B 1 126 ? 10.867 6.578 -2.412 1 91.81 126 GLN B N 1
ATOM 2174 C CA . GLN B 1 126 ? 10.312 5.535 -3.271 1 91.81 126 GLN B CA 1
ATOM 2175 C C . GLN B 1 126 ? 9.336 6.121 -4.289 1 91.81 126 GLN B C 1
ATOM 2177 O O . GLN B 1 126 ? 8.445 6.898 -3.932 1 91.81 126 GLN B O 1
ATOM 2182 N N . LYS B 1 127 ? 9.562 5.746 -5.484 1 88.06 127 LYS B N 1
ATOM 2183 C CA . LYS B 1 127 ? 8.648 6.176 -6.539 1 88.06 127 LYS B CA 1
ATOM 2184 C C . LYS B 1 127 ? 7.312 5.445 -6.441 1 88.06 127 LYS B C 1
ATOM 2186 O O . LYS B 1 127 ? 7.273 4.254 -6.121 1 8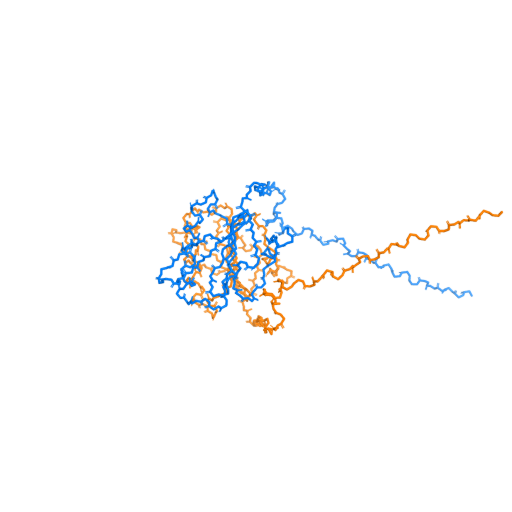8.06 127 LYS B O 1
ATOM 2191 N N . CYS B 1 128 ? 6.293 6.223 -6.699 1 94.19 128 CYS B N 1
ATOM 2192 C CA . CYS B 1 128 ? 4.938 5.703 -6.82 1 94.19 128 CYS B CA 1
ATOM 2193 C C . CYS B 1 128 ? 4.168 6.441 -7.906 1 94.19 128 CYS B C 1
ATOM 2195 O O . CYS B 1 128 ? 3.799 7.605 -7.73 1 94.19 128 CYS B O 1
ATOM 2197 N N . TYR B 1 129 ? 3.861 5.75 -9.016 1 91.81 129 TYR B N 1
ATOM 2198 C CA . TYR B 1 129 ? 3.254 6.371 -10.188 1 91.81 129 TYR B CA 1
ATOM 2199 C C . TYR B 1 129 ? 1.845 6.863 -9.875 1 91.81 129 TYR B C 1
ATOM 2201 O O . TYR B 1 129 ? 1.467 7.973 -10.258 1 91.81 129 TYR B O 1
ATOM 2209 N N . GLU B 1 130 ? 1.129 6.07 -9.148 1 92.81 130 GLU B N 1
ATOM 2210 C CA . GLU B 1 130 ? -0.24 6.461 -8.82 1 92.81 130 GLU B CA 1
ATOM 2211 C C . GLU B 1 130 ? -0.266 7.73 -7.977 1 92.81 130 GLU B C 1
ATOM 2213 O O . GLU B 1 130 ? -1.088 8.617 -8.211 1 92.81 130 GLU B O 1
ATOM 2218 N N . MET B 1 131 ? 0.626 7.746 -7.016 1 96.5 131 MET B N 1
ATOM 2219 C CA . MET B 1 131 ? 0.629 8.906 -6.129 1 96.5 131 MET B CA 1
ATOM 2220 C C . MET B 1 131 ? 0.98 10.18 -6.898 1 96.5 131 MET B C 1
ATOM 2222 O O . MET B 1 131 ? 0.465 11.258 -6.594 1 96.5 131 MET B O 1
ATOM 2226 N N . ASP B 1 132 ? 1.763 10.102 -7.941 1 93.94 132 ASP B N 1
ATOM 2227 C CA . ASP B 1 132 ? 2.166 11.258 -8.734 1 93.94 132 ASP B CA 1
ATOM 2228 C C . ASP B 1 132 ? 0.961 11.906 -9.414 1 93.94 132 ASP B C 1
ATOM 2230 O O . ASP B 1 132 ? 1.021 13.07 -9.812 1 93.94 132 ASP B O 1
ATOM 2234 N N . GLU B 1 133 ? -0.097 11.219 -9.477 1 93.62 133 GLU B N 1
ATOM 2235 C CA . GLU B 1 133 ? -1.233 11.672 -10.273 1 93.62 133 GLU B CA 1
ATOM 2236 C C . GLU B 1 133 ? -2.33 12.25 -9.391 1 93.62 133 GLU B C 1
ATOM 2238 O O . GLU B 1 133 ? -3.342 12.75 -9.891 1 93.62 133 GLU B O 1
ATOM 2243 N N . ILE B 1 134 ? -2.162 12.297 -8.102 1 96.31 134 ILE B N 1
ATOM 2244 C CA . ILE B 1 134 ? -3.299 12.602 -7.242 1 96.31 134 ILE B CA 1
ATOM 2245 C C . ILE B 1 134 ? -3.287 14.086 -6.879 1 96.31 134 ILE B C 1
ATOM 2247 O O . ILE B 1 134 ? -4.277 14.617 -6.367 1 96.31 134 ILE B O 1
ATOM 2251 N N . TRP B 1 135 ? -2.326 14.844 -7.195 1 96.56 135 TRP B N 1
ATOM 2252 C CA . TRP B 1 135 ? -2.102 16.188 -6.672 1 96.56 135 TRP B CA 1
ATOM 2253 C C . TRP B 1 135 ? -2.902 17.219 -7.461 1 96.56 135 TRP B C 1
ATOM 2255 O O . TRP B 1 135 ? -3.094 17.062 -8.672 1 96.56 135 TRP B O 1
ATOM 2265 N N . ASP B 1 136 ? -3.297 18.281 -6.762 1 95.88 136 ASP B N 1
ATOM 2266 C CA . ASP B 1 136 ? -4.098 19.359 -7.34 1 95.88 136 ASP B CA 1
ATOM 2267 C C . ASP B 1 136 ? -3.295 20.656 -7.418 1 95.88 136 ASP B C 1
ATOM 2269 O O . ASP B 1 136 ? -3.869 21.75 -7.434 1 95.88 136 ASP B O 1
ATOM 2273 N N . ASP B 1 137 ? -2.08 20.656 -7.453 1 90 137 ASP B N 1
ATOM 2274 C CA . ASP B 1 137 ? -1.205 21.828 -7.395 1 90 137 ASP B CA 1
ATOM 2275 C C . ASP B 1 137 ? -1.467 22.766 -8.57 1 90 137 ASP B C 1
ATOM 2277 O O . ASP B 1 137 ? -1.244 23.969 -8.469 1 90 137 ASP B O 1
ATOM 2281 N N . TYR B 1 138 ? -1.85 22.391 -9.773 1 77.69 138 TYR B N 1
ATOM 2282 C CA . TYR B 1 138 ? -2.033 23.297 -10.891 1 77.69 138 TYR B CA 1
ATOM 2283 C C . TYR B 1 138 ? -3.445 23.875 -10.898 1 77.69 138 TYR B C 1
ATOM 2285 O O . TYR B 1 138 ? -3.744 24.797 -11.664 1 77.69 138 TYR B O 1
ATOM 2293 N N . ASN B 1 139 ? -4.312 23.422 -9.984 1 57.75 139 ASN B N 1
ATOM 2294 C CA . ASN B 1 139 ? -5.641 24.016 -10.062 1 57.75 139 ASN B CA 1
ATOM 2295 C C . ASN B 1 139 ? -5.77 25.234 -9.148 1 57.75 139 ASN B C 1
ATOM 2297 O O . ASN B 1 139 ? -5.086 25.312 -8.125 1 57.75 139 ASN B O 1
#